Protein AF-A0A934D377-F1 (afdb_monomer_lite)

Structure (mmCIF, N/CA/C/O backbone):
data_AF-A0A934D377-F1
#
_entry.id   AF-A0A934D377-F1
#
loop_
_atom_site.group_PDB
_atom_site.id
_atom_site.type_symbol
_atom_site.label_atom_id
_atom_site.label_alt_id
_atom_site.label_comp_id
_atom_site.label_asym_id
_atom_site.label_entity_id
_atom_site.label_seq_id
_atom_site.pdbx_PDB_ins_code
_atom_site.Cartn_x
_atom_site.Cartn_y
_atom_site.Cartn_z
_atom_site.occupancy
_atom_site.B_iso_or_equiv
_atom_site.auth_seq_id
_atom_site.auth_comp_id
_atom_site.auth_asym_id
_atom_site.auth_atom_id
_atom_site.pdbx_PDB_model_num
ATOM 1 N N . MET A 1 1 ? 46.823 19.962 24.014 1.00 43.94 1 MET A N 1
ATOM 2 C CA . MET A 1 1 ? 47.584 19.197 23.003 1.00 43.94 1 MET A CA 1
ATOM 3 C C . MET A 1 1 ? 46.755 17.987 22.562 1.00 43.94 1 MET A C 1
ATOM 5 O O . MET A 1 1 ? 47.065 16.883 22.963 1.00 43.94 1 MET A O 1
ATOM 9 N N . VAL A 1 2 ? 45.665 18.184 21.803 1.00 45.69 2 VAL A N 1
ATOM 10 C CA . VAL A 1 2 ? 44.883 17.094 21.173 1.00 45.69 2 VAL A CA 1
ATOM 11 C C . VAL A 1 2 ? 44.196 17.653 19.919 1.00 45.69 2 VAL A C 1
ATOM 13 O O . VAL A 1 2 ? 43.100 18.191 19.986 1.00 45.69 2 VAL A O 1
ATOM 16 N N . GLN A 1 3 ? 44.867 17.574 18.774 1.00 48.88 3 GLN A N 1
ATOM 17 C CA . GLN A 1 3 ? 44.273 17.749 17.445 1.00 48.88 3 GLN A CA 1
ATOM 18 C C . GLN A 1 3 ? 45.172 16.998 16.464 1.00 48.88 3 GLN A C 1
ATOM 20 O O . GLN A 1 3 ? 46.316 17.405 16.291 1.00 48.88 3 GLN A O 1
ATOM 25 N N . ARG A 1 4 ? 44.679 15.885 15.899 1.00 51.09 4 ARG A N 1
ATOM 26 C CA . ARG A 1 4 ? 45.116 15.223 14.643 1.00 51.09 4 ARG A CA 1
ATOM 27 C C . ARG A 1 4 ? 44.684 13.750 14.650 1.00 51.09 4 ARG A C 1
ATOM 29 O O . ARG A 1 4 ? 45.524 12.901 14.895 1.00 51.09 4 ARG A O 1
ATOM 36 N N . ARG A 1 5 ? 43.406 13.430 14.394 1.00 51.25 5 ARG A N 1
ATOM 37 C CA . ARG A 1 5 ? 42.964 12.071 13.972 1.00 51.25 5 ARG A CA 1
ATOM 38 C C . ARG A 1 5 ? 41.603 12.081 13.249 1.00 51.25 5 ARG A C 1
ATOM 40 O O . ARG A 1 5 ? 40.711 11.321 13.602 1.00 51.25 5 ARG A O 1
ATOM 47 N N . THR A 1 6 ? 41.410 12.936 12.244 1.00 49.50 6 THR A N 1
ATOM 48 C CA . THR A 1 6 ? 40.180 12.903 11.413 1.00 49.50 6 THR A CA 1
ATOM 49 C C . THR A 1 6 ? 40.430 12.870 9.902 1.00 49.50 6 THR A C 1
ATOM 51 O O . THR A 1 6 ? 39.478 12.800 9.136 1.00 49.50 6 THR A O 1
ATOM 54 N N . SER A 1 7 ? 41.685 12.841 9.442 1.00 51.06 7 SER A N 1
ATOM 55 C CA . SER A 1 7 ? 41.996 12.993 8.010 1.00 51.06 7 SER A CA 1
ATOM 56 C C . SER A 1 7 ? 41.967 11.702 7.177 1.00 51.06 7 SER A C 1
ATOM 58 O O . SER A 1 7 ? 41.925 11.786 5.955 1.00 51.06 7 SER A O 1
ATOM 60 N N . GLU A 1 8 ? 42.003 10.512 7.779 1.00 52.09 8 GLU A N 1
ATOM 61 C CA . GLU A 1 8 ? 42.224 9.265 7.015 1.00 52.09 8 GLU A CA 1
ATOM 62 C C . GLU A 1 8 ? 40.942 8.589 6.503 1.00 52.09 8 GLU A C 1
ATOM 64 O O . GLU A 1 8 ? 41.007 7.730 5.629 1.00 52.09 8 GLU A O 1
ATOM 69 N N . ARG A 1 9 ? 39.753 8.991 6.975 1.00 54.69 9 ARG A N 1
ATOM 70 C CA . ARG A 1 9 ? 38.494 8.310 6.607 1.00 54.69 9 ARG A CA 1
ATOM 71 C C . ARG A 1 9 ? 37.872 8.763 5.286 1.00 54.69 9 ARG A C 1
ATOM 73 O O . ARG A 1 9 ? 36.970 8.094 4.801 1.00 54.69 9 ARG A O 1
ATOM 80 N N . HIS A 1 10 ? 38.352 9.850 4.683 1.00 51.53 10 HIS A N 1
ATOM 81 C CA . HIS A 1 10 ? 37.789 10.359 3.428 1.00 51.53 10 HIS A CA 1
ATOM 82 C C . HIS A 1 10 ? 38.527 9.877 2.175 1.00 51.53 10 HIS A C 1
ATOM 84 O O . HIS A 1 10 ? 37.939 9.892 1.102 1.00 51.53 10 HIS A O 1
ATOM 90 N N . ALA A 1 11 ? 39.771 9.402 2.281 1.00 50.91 11 ALA A N 1
ATOM 91 C CA . ALA A 1 11 ? 40.541 8.980 1.108 1.00 50.91 11 ALA A CA 1
ATOM 92 C C . ALA A 1 11 ? 40.046 7.651 0.499 1.00 50.91 11 ALA A C 1
ATOM 94 O O . ALA A 1 11 ? 40.095 7.479 -0.716 1.00 50.91 11 ALA A O 1
ATOM 95 N N . GLY A 1 12 ? 39.513 6.735 1.318 1.00 46.28 12 GLY A N 1
ATOM 96 C CA . GLY A 1 12 ? 39.017 5.436 0.843 1.00 46.28 12 GLY A CA 1
ATOM 97 C C . GLY A 1 12 ? 37.740 5.527 0.001 1.00 46.28 12 GLY A C 1
ATOM 98 O O . GLY A 1 12 ? 37.565 4.762 -0.943 1.00 46.28 12 GLY A O 1
ATOM 99 N N . THR A 1 13 ? 36.867 6.494 0.290 1.00 52.00 13 THR A N 1
ATOM 100 C CA . THR A 1 13 ? 35.549 6.611 -0.357 1.00 52.00 13 THR A CA 1
ATOM 101 C C . THR A 1 13 ? 35.638 7.140 -1.792 1.00 52.00 13 THR A C 1
ATOM 103 O O . THR A 1 13 ? 34.841 6.748 -2.641 1.00 52.00 13 THR A O 1
ATOM 106 N N . TRP A 1 14 ? 36.635 7.976 -2.103 1.00 50.38 14 TRP A N 1
ATOM 107 C CA . TRP A 1 14 ? 36.813 8.528 -3.453 1.00 50.38 14 TRP A CA 1
ATOM 108 C C . TRP A 1 14 ? 37.413 7.524 -4.447 1.00 50.38 14 TRP A C 1
ATOM 110 O O . TRP A 1 14 ? 37.106 7.586 -5.636 1.00 50.38 14 TRP A O 1
ATOM 120 N N . ILE A 1 15 ? 38.212 6.562 -3.974 1.00 55.88 15 ILE A N 1
ATOM 121 C CA . ILE A 1 15 ? 38.837 5.546 -4.838 1.00 55.88 15 ILE A CA 1
ATOM 122 C C . ILE A 1 15 ? 37.791 4.536 -5.336 1.00 55.88 15 ILE A C 1
ATOM 124 O O . ILE A 1 15 ? 37.797 4.174 -6.511 1.00 55.88 15 ILE A O 1
ATOM 128 N N . VAL A 1 16 ? 36.831 4.151 -4.487 1.00 55.56 16 VAL A N 1
ATOM 129 C CA . VAL A 1 16 ? 35.736 3.243 -4.879 1.00 55.56 16 VAL A CA 1
ATOM 130 C C . VAL A 1 16 ? 34.825 3.894 -5.929 1.00 55.56 16 VAL A C 1
ATOM 132 O O . VAL A 1 16 ? 34.448 3.239 -6.899 1.00 55.56 16 VAL A O 1
ATOM 135 N N . LEU A 1 17 ? 34.538 5.195 -5.804 1.00 49.44 17 LEU A N 1
ATOM 136 C CA . LEU A 1 17 ? 33.711 5.931 -6.768 1.00 49.44 17 LEU A CA 1
ATOM 137 C C . LEU A 1 17 ? 34.382 6.046 -8.153 1.00 49.44 17 LEU A C 1
ATOM 139 O O . LEU A 1 17 ? 33.713 5.913 -9.176 1.00 49.44 17 LEU A O 1
ATOM 143 N N . ALA A 1 18 ? 35.706 6.228 -8.204 1.00 54.91 18 ALA A N 1
ATOM 144 C CA . ALA A 1 18 ? 36.449 6.317 -9.463 1.00 54.91 18 ALA A CA 1
ATOM 145 C C . ALA A 1 18 ? 36.501 4.977 -10.229 1.00 54.91 18 ALA A C 1
ATOM 147 O O . ALA A 1 18 ? 36.417 4.968 -11.459 1.00 54.91 18 ALA A O 1
ATOM 148 N N . CYS A 1 19 ? 36.569 3.840 -9.526 1.00 54.38 19 CYS A N 1
ATOM 149 C CA . CYS A 1 19 ? 36.563 2.514 -10.156 1.00 54.38 19 CYS A CA 1
ATOM 150 C C . CYS A 1 19 ? 35.199 2.144 -10.770 1.00 54.38 19 CYS A C 1
ATOM 152 O O . CYS A 1 19 ? 35.167 1.507 -11.823 1.00 54.38 19 CYS A O 1
ATOM 154 N N . PHE A 1 20 ? 34.082 2.584 -10.178 1.00 53.09 20 PHE A N 1
ATOM 155 C CA . PHE A 1 20 ? 32.742 2.350 -10.738 1.00 53.09 20 PHE A CA 1
ATOM 156 C C . PHE A 1 20 ? 32.485 3.146 -12.026 1.00 53.09 20 PHE A C 1
ATOM 158 O O . PHE A 1 20 ? 31.879 2.627 -12.962 1.00 53.09 20 PHE A O 1
ATOM 165 N N . ILE A 1 21 ? 32.991 4.380 -12.114 1.00 54.06 21 ILE A N 1
ATOM 166 C CA . ILE A 1 21 ? 32.813 5.224 -13.306 1.00 54.06 21 ILE A CA 1
ATOM 167 C C . ILE A 1 21 ? 33.699 4.729 -14.463 1.00 54.06 21 ILE A C 1
ATOM 169 O O . ILE A 1 21 ? 33.250 4.690 -15.607 1.00 54.06 21 ILE A O 1
ATOM 173 N N . GLY A 1 22 ? 34.928 4.278 -14.180 1.00 46.94 22 GLY A N 1
ATOM 174 C CA . GLY A 1 22 ? 35.840 3.751 -15.203 1.00 46.94 22 GLY A CA 1
ATOM 175 C C . GLY A 1 22 ? 35.351 2.461 -15.877 1.00 46.94 22 GLY A C 1
ATOM 176 O O . GLY A 1 22 ? 35.499 2.310 -17.089 1.00 46.94 22 GLY A O 1
ATOM 177 N N . GLY A 1 23 ? 34.714 1.555 -15.123 1.00 47.09 23 GLY A N 1
ATOM 178 C CA . GLY A 1 23 ? 34.158 0.310 -15.670 1.00 47.09 23 GLY A CA 1
ATOM 179 C C . GLY A 1 23 ? 32.941 0.524 -16.580 1.00 47.09 23 GLY A C 1
ATOM 180 O O . GLY A 1 23 ? 32.795 -0.164 -17.589 1.00 47.09 23 GLY A O 1
ATOM 181 N N . ALA A 1 24 ? 32.103 1.521 -16.277 1.00 50.72 24 ALA A N 1
ATOM 182 C CA . ALA A 1 24 ? 30.898 1.820 -17.052 1.00 50.72 24 ALA A CA 1
ATOM 183 C C . ALA A 1 24 ? 31.199 2.424 -18.439 1.00 50.72 24 ALA A C 1
ATOM 185 O O . ALA A 1 24 ? 30.458 2.181 -19.389 1.00 50.72 24 ALA A O 1
ATOM 186 N N . VAL A 1 25 ? 32.304 3.164 -18.586 1.00 52.75 25 VAL A N 1
ATOM 187 C CA . VAL A 1 25 ? 32.693 3.789 -19.867 1.00 52.75 25 VAL A CA 1
ATOM 188 C C . VAL A 1 25 ? 33.315 2.780 -20.845 1.00 52.75 25 VAL A C 1
ATOM 190 O O . VAL A 1 25 ? 33.175 2.934 -22.056 1.00 52.75 25 VAL A O 1
ATOM 193 N N . ALA A 1 26 ? 33.957 1.714 -20.358 1.00 50.50 26 ALA A N 1
ATOM 194 C CA . ALA A 1 26 ? 34.512 0.675 -21.232 1.00 50.50 26 ALA A CA 1
ATOM 195 C C . ALA A 1 26 ? 33.423 -0.242 -21.828 1.00 50.50 26 ALA A C 1
ATOM 197 O O . ALA A 1 26 ? 33.559 -0.711 -22.957 1.00 50.50 26 ALA A O 1
ATOM 198 N N . ALA A 1 27 ? 32.320 -0.460 -21.103 1.00 51.00 27 ALA A N 1
ATOM 199 C CA . ALA A 1 27 ? 31.218 -1.310 -21.557 1.00 51.00 27 ALA A CA 1
ATOM 200 C C . ALA A 1 27 ? 30.351 -0.649 -22.649 1.00 51.00 27 ALA A C 1
ATOM 202 O O . ALA A 1 27 ? 29.842 -1.338 -23.533 1.00 51.00 27 ALA A O 1
ATOM 203 N N . THR A 1 28 ? 30.217 0.682 -22.645 1.00 50.78 28 THR A N 1
ATOM 204 C CA . THR A 1 28 ? 29.411 1.408 -23.645 1.00 50.78 28 THR A CA 1
ATOM 205 C C . THR A 1 28 ? 30.060 1.438 -25.029 1.00 50.78 28 THR A C 1
ATOM 207 O O . THR A 1 28 ? 29.352 1.356 -26.032 1.00 50.78 28 THR A O 1
ATOM 210 N N . TRP A 1 29 ? 31.394 1.455 -25.111 1.00 50.28 29 TRP A N 1
ATOM 211 C CA . TRP A 1 29 ? 32.107 1.435 -26.395 1.00 50.28 29 TRP A CA 1
ATOM 212 C C . TRP A 1 29 ? 32.033 0.087 -27.127 1.00 50.28 29 TRP A C 1
ATOM 214 O O . TRP A 1 29 ? 32.094 0.065 -28.354 1.00 50.28 29 TRP A O 1
ATOM 224 N N . TYR A 1 30 ? 31.857 -1.028 -26.412 1.00 50.75 30 TYR A N 1
ATOM 225 C CA . TYR A 1 30 ? 31.785 -2.358 -27.033 1.00 50.75 30 TYR A CA 1
ATOM 226 C C . TYR A 1 30 ? 30.405 -2.662 -27.645 1.00 50.75 30 TYR A C 1
ATOM 228 O O . TYR A 1 30 ? 30.293 -3.338 -28.666 1.00 50.75 30 TYR A O 1
ATOM 236 N N . VAL A 1 31 ? 29.329 -2.120 -27.068 1.00 51.66 31 VAL A N 1
ATOM 237 C CA . VAL A 1 31 ? 27.964 -2.339 -27.580 1.00 51.66 31 VAL A CA 1
ATOM 238 C C . VAL A 1 31 ? 27.688 -1.484 -28.822 1.00 51.66 31 VAL A C 1
ATOM 240 O O . VAL A 1 31 ? 26.970 -1.910 -29.725 1.00 51.66 31 VAL A O 1
ATOM 243 N N . GLN A 1 32 ? 28.314 -0.309 -28.929 1.00 47.28 32 GLN A N 1
ATOM 244 C CA . GLN A 1 32 ? 28.083 0.615 -30.041 1.00 47.28 32 GLN A CA 1
ATOM 245 C C . GLN A 1 32 ? 28.767 0.191 -31.357 1.00 47.28 32 GLN A C 1
ATOM 247 O O . GLN A 1 32 ? 28.332 0.609 -32.427 1.00 47.28 32 GLN A O 1
ATOM 252 N N . SER A 1 33 ? 29.777 -0.685 -31.310 1.00 48.25 33 SER A N 1
ATOM 253 C CA . SER A 1 33 ? 30.428 -1.260 -32.500 1.00 48.25 33 SER A CA 1
ATOM 254 C C . SER A 1 33 ? 29.721 -2.503 -33.064 1.00 48.25 33 SER A C 1
ATOM 256 O O . SER A 1 33 ? 30.121 -2.997 -34.117 1.00 48.25 33 SER A O 1
ATOM 258 N N . SER A 1 34 ? 28.668 -2.993 -32.397 1.00 42.59 34 SER A N 1
ATOM 259 C CA . SER A 1 34 ? 28.052 -4.302 -32.675 1.00 42.59 34 SER A CA 1
ATOM 260 C C . SER A 1 34 ? 26.642 -4.238 -33.277 1.00 42.59 34 SER A C 1
ATOM 262 O O . SER A 1 34 ? 26.053 -5.281 -33.552 1.00 42.59 34 SER A O 1
ATOM 264 N N . ALA A 1 35 ? 26.059 -3.050 -33.465 1.00 38.94 35 ALA A N 1
ATOM 265 C CA . ALA A 1 35 ? 24.674 -2.926 -33.921 1.00 38.94 35 ALA A CA 1
ATOM 266 C C . ALA A 1 35 ? 24.569 -2.961 -35.465 1.00 38.94 35 ALA A C 1
ATOM 268 O O . ALA A 1 35 ? 25.094 -2.059 -36.124 1.00 38.94 35 ALA A O 1
ATOM 269 N N . PRO A 1 36 ? 23.884 -3.951 -36.072 1.00 40.28 36 PRO A N 1
ATOM 270 C CA . PRO A 1 36 ? 23.594 -3.938 -37.503 1.00 40.28 36 PRO A CA 1
ATOM 271 C C . PRO A 1 36 ? 22.521 -2.890 -37.843 1.00 40.28 36 PRO A C 1
ATOM 273 O O . PRO A 1 36 ? 21.543 -2.710 -37.116 1.00 40.28 36 PRO A O 1
ATOM 276 N N . ALA A 1 37 ? 22.699 -2.205 -38.976 1.00 44.75 37 ALA A N 1
ATOM 277 C CA . ALA A 1 37 ? 21.758 -1.220 -39.502 1.00 44.75 37 ALA A CA 1
ATOM 278 C C . ALA A 1 37 ? 20.426 -1.885 -39.898 1.00 44.75 37 ALA A C 1
ATOM 280 O O . ALA A 1 37 ? 20.379 -2.706 -40.815 1.00 44.75 37 ALA A O 1
ATOM 281 N N . VAL A 1 38 ? 19.339 -1.523 -39.214 1.00 38.88 38 VAL A N 1
ATOM 282 C CA . VAL A 1 38 ? 17.982 -1.996 -39.520 1.00 38.88 38 VAL A CA 1
ATOM 283 C C . VAL A 1 38 ? 17.381 -1.136 -40.634 1.00 38.88 38 VAL A C 1
ATOM 285 O O . VAL A 1 38 ? 17.283 0.085 -40.512 1.00 38.88 38 VAL A O 1
ATOM 288 N N . ALA A 1 39 ? 16.991 -1.788 -41.730 1.00 43.22 39 ALA A N 1
ATOM 289 C CA . ALA A 1 39 ? 16.315 -1.183 -42.872 1.00 43.22 39 ALA A CA 1
ATOM 290 C C . ALA A 1 39 ? 14.831 -0.899 -42.571 1.00 43.22 39 ALA A C 1
ATOM 292 O O . ALA A 1 39 ? 14.136 -1.710 -41.962 1.00 43.22 39 ALA A O 1
ATOM 293 N N . VAL A 1 40 ? 14.349 0.253 -43.041 1.00 38.44 40 VAL A N 1
ATOM 294 C CA . VAL A 1 40 ? 12.959 0.721 -42.924 1.00 38.44 40 VAL A CA 1
ATOM 295 C C . VAL A 1 40 ? 12.112 0.122 -44.059 1.00 38.44 40 VAL A C 1
ATOM 297 O O . VAL A 1 40 ? 12.512 0.267 -45.217 1.00 38.44 40 VAL A O 1
ATOM 300 N N . PRO A 1 41 ? 10.948 -0.512 -43.804 1.00 41.88 41 PRO A N 1
ATOM 301 C CA . PRO A 1 41 ? 10.052 -0.923 -44.879 1.00 41.88 41 PRO A CA 1
ATOM 302 C C . PRO A 1 41 ? 9.191 0.248 -45.376 1.00 41.88 41 PRO A C 1
ATOM 304 O O . PRO A 1 41 ? 8.666 1.046 -44.599 1.00 41.88 41 PRO A O 1
ATOM 307 N N . ALA A 1 42 ? 9.066 0.329 -46.701 1.00 35.12 42 ALA A N 1
ATOM 308 C CA . ALA A 1 42 ? 8.275 1.311 -47.431 1.00 35.12 42 ALA A CA 1
ATOM 309 C C . ALA A 1 42 ? 6.762 1.057 -47.296 1.00 35.12 42 ALA A C 1
ATOM 311 O O . ALA A 1 42 ? 6.308 -0.087 -47.300 1.00 35.12 42 ALA A O 1
ATOM 312 N N . ALA A 1 43 ? 5.993 2.145 -47.211 1.00 35.47 43 ALA A N 1
ATOM 313 C CA . ALA A 1 43 ? 4.535 2.144 -47.228 1.00 35.47 43 ALA A CA 1
ATOM 314 C C . ALA A 1 43 ? 3.998 1.689 -48.597 1.00 35.47 43 ALA A C 1
ATOM 316 O O . ALA A 1 43 ? 4.475 2.152 -49.633 1.00 35.47 43 ALA A O 1
ATOM 317 N N . ALA A 1 44 ? 3.003 0.801 -48.592 1.00 38.56 44 ALA A N 1
ATOM 318 C CA . ALA A 1 44 ? 2.253 0.413 -49.781 1.00 38.56 44 ALA A CA 1
ATOM 319 C C . ALA A 1 44 ? 0.893 1.124 -49.788 1.00 38.56 44 ALA A C 1
ATOM 321 O O . ALA A 1 44 ? 0.120 1.012 -48.834 1.00 38.56 44 ALA A O 1
ATOM 322 N N . ASP A 1 45 ? 0.640 1.852 -50.874 1.00 37.56 45 ASP A N 1
ATOM 323 C CA . ASP A 1 45 ? -0.600 2.561 -51.171 1.00 37.56 45 ASP A CA 1
ATOM 324 C C . ASP A 1 45 ? -1.787 1.606 -51.348 1.00 37.56 45 ASP A C 1
ATOM 326 O O . ASP A 1 45 ? -1.719 0.593 -52.046 1.00 37.56 45 ASP A O 1
ATOM 330 N N . SER A 1 46 ? -2.914 1.985 -50.755 1.00 35.12 46 SER A N 1
ATOM 331 C CA . SER A 1 46 ? -4.222 1.366 -50.941 1.00 35.12 46 SER A CA 1
ATOM 332 C C . SER A 1 46 ? -5.032 2.129 -51.992 1.00 35.12 46 SER A C 1
ATOM 334 O O . SER A 1 46 ? -5.362 3.295 -51.775 1.00 35.12 46 SER A O 1
ATOM 336 N N . THR A 1 47 ? -5.426 1.467 -53.084 1.00 35.62 47 THR A N 1
ATOM 337 C CA . THR A 1 47 ? -6.531 1.909 -53.956 1.00 35.62 47 THR A CA 1
ATOM 338 C C . THR A 1 47 ? -7.428 0.737 -54.375 1.00 35.62 47 THR A C 1
ATOM 340 O O . THR A 1 47 ? -7.008 -0.181 -55.065 1.00 35.62 47 THR A O 1
ATOM 343 N N . ASP A 1 48 ? -8.656 0.809 -53.862 1.00 34.81 48 ASP A N 1
ATOM 344 C CA . ASP A 1 48 ? -9.966 0.751 -54.527 1.00 34.81 48 ASP A CA 1
ATOM 345 C C . ASP A 1 48 ? -10.492 -0.457 -55.353 1.00 34.81 48 ASP A C 1
ATOM 347 O O . ASP A 1 48 ? -9.849 -1.011 -56.238 1.00 34.81 48 ASP A O 1
ATOM 351 N N . ALA A 1 49 ? -11.794 -0.675 -55.106 1.00 36.31 49 ALA A N 1
ATOM 352 C CA . ALA A 1 49 ? -12.886 -1.122 -55.979 1.00 36.31 49 ALA A CA 1
ATOM 353 C C . ALA A 1 49 ? -13.204 -2.616 -56.280 1.00 36.31 49 ALA A C 1
ATOM 355 O O . ALA A 1 49 ? -12.492 -3.336 -56.970 1.00 36.31 49 ALA A O 1
ATOM 356 N N . ALA A 1 50 ? -14.464 -2.936 -55.920 1.00 34.03 50 ALA A N 1
ATOM 357 C CA . ALA A 1 50 ? -15.495 -3.704 -56.651 1.00 34.03 50 ALA A CA 1
ATOM 358 C C . ALA A 1 50 ? -15.686 -5.233 -56.429 1.00 34.03 50 ALA A C 1
ATOM 360 O O . ALA A 1 50 ? -14.911 -6.081 -56.856 1.00 34.03 50 ALA A O 1
ATOM 361 N N . ARG A 1 51 ? -16.860 -5.563 -55.852 1.00 36.47 51 ARG A N 1
ATOM 362 C CA . ARG A 1 51 ? -17.644 -6.829 -55.955 1.00 36.47 51 ARG A CA 1
ATOM 363 C C . ARG A 1 51 ? -18.234 -6.965 -57.392 1.00 36.47 51 ARG A C 1
ATOM 365 O O . ARG A 1 51 ? -18.345 -5.909 -58.017 1.00 36.47 51 ARG A O 1
ATOM 372 N N . PRO A 1 52 ? -18.755 -8.124 -57.900 1.00 48.91 52 PRO A N 1
ATOM 373 C CA . PRO A 1 52 ? -19.671 -9.034 -57.180 1.00 48.91 52 PRO A CA 1
ATOM 374 C C . PRO A 1 52 ? -19.672 -10.559 -57.522 1.00 48.91 52 PRO A C 1
ATOM 376 O O . PRO A 1 52 ? -19.120 -11.008 -58.513 1.00 48.91 52 PRO A O 1
ATOM 379 N N . ALA A 1 53 ? -20.429 -11.288 -56.680 1.00 35.78 53 ALA A N 1
ATOM 380 C CA . ALA A 1 53 ? -21.257 -12.494 -56.904 1.00 35.78 53 ALA A CA 1
ATOM 381 C C . ALA A 1 53 ? -20.656 -13.849 -57.357 1.00 35.78 53 ALA A C 1
ATOM 383 O O . ALA A 1 53 ? -20.105 -13.971 -58.442 1.00 35.78 53 ALA A O 1
ATOM 384 N N . GLY A 1 54 ? -20.997 -14.910 -56.602 1.00 31.67 54 GLY A N 1
ATOM 385 C CA . GLY A 1 54 ? -21.219 -16.253 -57.160 1.00 31.67 54 GLY A CA 1
ATOM 386 C C . GLY A 1 54 ? -20.754 -17.444 -56.309 1.00 31.67 54 GLY A C 1
ATOM 387 O O . GLY A 1 54 ? -19.561 -17.673 -56.201 1.00 31.67 54 GLY A O 1
ATOM 388 N N . ALA A 1 55 ? -21.730 -18.233 -55.839 1.00 31.45 55 ALA A N 1
ATOM 389 C CA . ALA A 1 55 ? -21.683 -19.682 -55.565 1.00 31.45 55 ALA A CA 1
ATOM 390 C C . ALA A 1 55 ? -20.908 -20.242 -54.340 1.00 31.45 55 ALA A C 1
ATOM 392 O O . ALA A 1 55 ? -19.689 -20.372 -54.337 1.00 31.45 55 ALA A O 1
ATOM 393 N N . GLU A 1 56 ? -21.675 -20.713 -53.348 1.00 41.22 56 GLU A N 1
ATOM 394 C CA . GLU A 1 56 ? -21.413 -21.960 -52.593 1.00 41.22 56 GLU A CA 1
ATOM 395 C C . GLU A 1 56 ? -21.771 -23.195 -53.466 1.00 41.22 56 GLU A C 1
ATOM 397 O O . GLU A 1 56 ? -22.376 -22.990 -54.525 1.00 41.22 56 GLU A O 1
ATOM 402 N N . PRO A 1 57 ? -21.554 -24.470 -53.053 1.00 47.66 57 PRO A N 1
ATOM 403 C CA . PRO A 1 57 ? -20.880 -25.011 -51.857 1.00 47.66 57 PRO A CA 1
ATOM 404 C C . PRO A 1 57 ? -19.806 -26.073 -52.208 1.00 47.66 57 PRO A C 1
ATOM 406 O O . PRO A 1 57 ? -19.703 -26.493 -53.355 1.00 47.66 57 PRO A O 1
ATOM 409 N N . ASN A 1 58 ? -19.026 -26.543 -51.222 1.00 36.44 58 ASN A N 1
ATOM 410 C CA . ASN A 1 58 ? -18.731 -27.976 -51.004 1.00 36.44 58 ASN A CA 1
ATOM 411 C C . ASN A 1 58 ? -17.745 -28.173 -49.838 1.00 36.44 58 ASN A C 1
ATOM 413 O O . ASN A 1 58 ? -16.561 -27.857 -49.942 1.00 36.44 58 ASN A O 1
ATOM 417 N N . SER A 1 59 ? -18.239 -28.772 -48.753 1.00 42.16 59 SER A N 1
ATOM 418 C CA . SER A 1 59 ? -17.440 -29.613 -47.851 1.00 42.16 59 SER A CA 1
ATOM 419 C C . SER A 1 59 ? -17.084 -30.929 -48.562 1.00 42.16 59 SER A C 1
ATOM 421 O O . SER A 1 59 ? -17.829 -31.372 -49.441 1.00 42.16 59 SER A O 1
ATOM 423 N N . PRO A 1 60 ? -15.985 -31.590 -48.171 1.00 41.06 60 PRO A N 1
ATOM 424 C CA . PRO A 1 60 ? -16.188 -32.725 -47.276 1.00 41.06 60 PRO A CA 1
ATOM 425 C C . PRO A 1 60 ? -15.150 -32.840 -46.152 1.00 41.06 60 PRO A C 1
ATOM 427 O O . PRO A 1 60 ? -14.024 -32.354 -46.222 1.00 41.06 60 PRO A O 1
ATOM 430 N N . GLU A 1 61 ? -15.617 -33.513 -45.111 1.00 36.78 61 GLU A N 1
ATOM 431 C CA . GLU A 1 61 ? -14.955 -33.913 -43.874 1.00 36.78 61 GLU A CA 1
ATOM 432 C C . GLU A 1 61 ? -14.183 -35.258 -44.071 1.00 36.78 61 GLU A C 1
ATOM 434 O O . GLU A 1 61 ? -14.011 -35.692 -45.213 1.00 36.78 61 GLU A O 1
ATOM 439 N N . PRO A 1 62 ? -13.626 -35.898 -43.023 1.00 47.81 62 PRO A N 1
ATOM 440 C CA . PRO A 1 62 ? -12.233 -36.328 -42.941 1.00 47.81 62 PRO A CA 1
ATOM 441 C C . PRO A 1 62 ? -12.012 -37.817 -43.281 1.00 47.81 62 PRO A C 1
ATOM 443 O O . PRO A 1 62 ? -12.937 -38.624 -43.264 1.00 47.81 62 PRO A O 1
ATOM 446 N N . SER A 1 63 ? -10.755 -38.215 -43.513 1.00 35.97 63 SER A N 1
ATOM 447 C CA . SER A 1 63 ? -10.364 -39.632 -43.518 1.00 35.97 63 SER A CA 1
ATOM 448 C C . SER A 1 63 ? -9.384 -39.911 -42.386 1.00 35.97 63 SER A C 1
ATOM 450 O O . SER A 1 63 ? -8.236 -39.470 -42.400 1.00 35.97 63 SER A O 1
ATOM 452 N N . GLU A 1 64 ? -9.865 -40.676 -41.414 1.00 38.88 64 GLU A N 1
ATOM 453 C CA . GLU A 1 64 ? -9.063 -41.373 -40.420 1.00 38.88 64 GLU A CA 1
ATOM 454 C C . GLU A 1 64 ? -8.220 -42.500 -41.046 1.00 38.88 64 GLU A C 1
ATOM 456 O O . GLU A 1 64 ? -8.465 -42.957 -42.164 1.00 38.88 64 GLU A O 1
ATOM 461 N N . ALA A 1 65 ? -7.309 -43.002 -40.205 1.00 33.19 65 ALA A N 1
ATOM 462 C CA . ALA A 1 65 ? -6.574 -44.263 -40.267 1.00 33.19 65 ALA A CA 1
ATOM 463 C C . ALA A 1 65 ? -5.265 -44.265 -41.078 1.00 33.19 65 ALA A C 1
ATOM 465 O O . ALA A 1 65 ? -5.252 -44.335 -42.300 1.00 33.19 65 ALA A O 1
ATOM 466 N N . ARG A 1 66 ? -4.134 -44.445 -40.382 1.00 38.78 66 ARG A N 1
ATOM 467 C CA . ARG A 1 66 ? -3.671 -45.788 -39.972 1.00 38.78 66 ARG A CA 1
ATOM 468 C C . ARG A 1 66 ? -2.211 -45.732 -39.490 1.00 38.78 66 ARG A C 1
ATOM 470 O O . ARG A 1 66 ? -1.306 -45.317 -40.201 1.00 38.78 66 ARG A O 1
ATOM 477 N N . THR A 1 67 ? -2.015 -46.204 -38.267 1.00 40.88 67 THR A N 1
ATOM 478 C CA . THR A 1 67 ? -0.743 -46.494 -37.595 1.00 40.88 67 THR A CA 1
ATOM 479 C C . THR A 1 67 ? 0.079 -47.552 -38.337 1.00 40.88 67 THR A C 1
ATOM 481 O O . THR A 1 67 ? -0.458 -48.622 -38.607 1.00 40.88 67 THR A O 1
ATOM 484 N N . THR A 1 68 ? 1.390 -47.340 -38.505 1.00 39.72 68 THR A N 1
ATOM 485 C CA . THR A 1 68 ? 2.407 -48.411 -38.433 1.00 39.72 68 THR A CA 1
ATOM 486 C C . THR A 1 68 ? 3.734 -47.865 -37.905 1.00 39.72 68 THR A C 1
ATOM 488 O O . THR A 1 68 ? 4.186 -46.789 -38.282 1.00 39.72 68 THR A O 1
ATOM 491 N N . ARG A 1 69 ? 4.307 -48.633 -36.981 1.00 37.97 69 ARG A N 1
ATOM 492 C CA . ARG A 1 69 ? 5.525 -48.424 -36.193 1.00 37.97 69 ARG A CA 1
ATOM 493 C C . ARG A 1 69 ? 6.746 -49.006 -36.931 1.00 37.97 69 ARG A C 1
ATOM 495 O O . ARG A 1 69 ? 6.579 -49.982 -37.652 1.00 37.97 69 ARG A O 1
ATOM 502 N N . SER A 1 70 ? 7.931 -48.509 -36.558 1.00 30.81 70 SER A N 1
ATOM 503 C CA . SER A 1 70 ? 9.266 -49.142 -36.660 1.00 30.81 70 SER A CA 1
ATOM 504 C C . SER A 1 70 ? 10.003 -48.989 -37.998 1.00 30.81 70 SER A C 1
ATOM 506 O O . SER A 1 70 ? 9.573 -49.526 -39.006 1.00 30.81 70 SER A O 1
ATOM 508 N N . ASP A 1 71 ? 11.135 -48.280 -38.023 1.00 35.03 71 ASP A N 1
ATOM 509 C CA . ASP A 1 71 ? 12.431 -48.861 -37.653 1.00 35.03 71 ASP A CA 1
ATOM 510 C C . ASP A 1 71 ? 13.514 -47.788 -37.468 1.00 35.03 71 ASP A C 1
ATOM 512 O O . ASP A 1 71 ? 13.507 -46.724 -38.084 1.00 35.03 71 ASP A O 1
ATOM 516 N N . ALA A 1 72 ? 14.424 -48.087 -36.546 1.00 35.94 72 ALA A N 1
ATOM 517 C CA . ALA A 1 72 ? 15.585 -47.296 -36.181 1.00 35.94 72 ALA A CA 1
ATOM 518 C C . ALA A 1 72 ? 16.780 -47.612 -37.092 1.00 35.94 72 ALA A C 1
ATOM 520 O O . ALA A 1 72 ? 17.003 -48.779 -37.394 1.00 35.94 72 ALA A O 1
ATOM 521 N N . ALA A 1 73 ? 17.607 -46.609 -37.411 1.00 32.84 73 ALA A N 1
ATOM 522 C CA . ALA A 1 73 ? 19.070 -46.737 -37.398 1.00 32.84 73 ALA A CA 1
ATOM 523 C C . ALA A 1 73 ? 19.771 -45.390 -37.660 1.00 32.84 73 ALA A C 1
ATOM 525 O O . ALA A 1 73 ? 19.674 -44.816 -38.737 1.00 32.84 73 ALA A O 1
ATOM 526 N N . ALA A 1 74 ? 20.514 -44.956 -36.640 1.00 38.50 74 ALA A N 1
ATOM 527 C CA . ALA A 1 74 ? 21.846 -44.353 -36.692 1.00 38.50 74 ALA A CA 1
ATOM 528 C C . ALA A 1 74 ? 22.159 -43.269 -37.746 1.00 38.50 74 ALA A C 1
ATOM 530 O O . ALA A 1 74 ? 22.551 -43.558 -38.8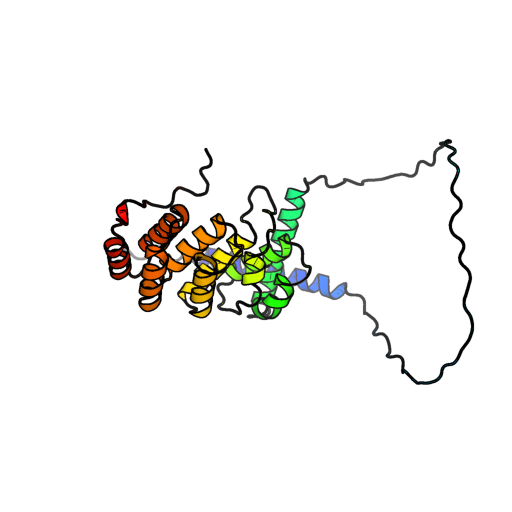73 1.00 38.50 74 ALA A O 1
ATOM 531 N N . ALA A 1 75 ? 22.235 -42.025 -37.272 1.00 36.41 75 ALA A N 1
ATOM 532 C CA . ALA A 1 75 ? 23.299 -41.115 -37.681 1.00 36.41 75 ALA A CA 1
ATOM 533 C C . ALA A 1 75 ? 23.857 -40.429 -36.429 1.00 36.41 75 ALA A C 1
ATOM 535 O O . ALA A 1 75 ? 23.230 -39.551 -35.840 1.00 36.41 75 ALA A O 1
ATOM 536 N N . SER A 1 76 ? 25.029 -40.898 -36.004 1.00 40.31 76 SER A N 1
ATOM 537 C CA . SER A 1 76 ? 25.892 -40.221 -35.047 1.00 40.31 76 SER A CA 1
ATOM 538 C C . SER A 1 76 ? 26.354 -38.896 -35.647 1.00 40.31 76 SER A C 1
ATOM 540 O O . SER A 1 76 ? 27.066 -38.892 -36.653 1.00 40.31 76 SER A O 1
ATOM 542 N N . VAL A 1 77 ? 25.990 -37.785 -35.020 1.00 41.97 77 VAL A N 1
ATOM 543 C CA . VAL A 1 77 ? 26.641 -36.496 -35.241 1.00 41.97 77 VAL A CA 1
ATOM 544 C C . VAL A 1 77 ? 26.962 -35.927 -33.869 1.00 41.97 77 VAL A C 1
ATOM 546 O O . VAL A 1 77 ? 26.121 -35.915 -32.975 1.00 41.97 77 VAL A O 1
ATOM 549 N N . ASN A 1 78 ? 28.227 -35.554 -33.716 1.00 39.50 78 ASN A N 1
ATOM 550 C CA . ASN A 1 78 ? 28.845 -35.025 -32.513 1.00 39.50 78 ASN A CA 1
ATOM 551 C C . ASN A 1 78 ? 28.011 -33.890 -31.904 1.00 39.50 78 ASN A C 1
ATOM 553 O O . ASN A 1 78 ? 27.847 -32.847 -32.531 1.00 39.50 78 ASN A O 1
ATOM 557 N N . ALA A 1 79 ? 27.536 -34.080 -30.674 1.00 36.56 79 ALA A N 1
ATOM 558 C CA . ALA A 1 79 ? 27.160 -32.981 -29.797 1.00 36.56 79 ALA A CA 1
ATOM 559 C C . ALA A 1 79 ? 28.337 -32.749 -28.843 1.00 36.56 79 ALA A C 1
ATOM 561 O O . ALA A 1 79 ? 28.425 -33.341 -27.768 1.00 36.56 79 ALA A O 1
ATOM 562 N N . GLU A 1 80 ? 29.296 -31.946 -29.300 1.00 36.47 80 GLU A N 1
ATOM 563 C CA . GLU A 1 80 ? 30.203 -31.242 -28.402 1.00 36.47 80 GLU A CA 1
ATOM 564 C C . GLU A 1 80 ? 29.368 -30.301 -27.527 1.00 36.47 80 GLU A C 1
ATOM 566 O O . GLU A 1 80 ? 28.671 -29.433 -28.042 1.00 36.47 80 GLU A O 1
ATOM 571 N N . GLY A 1 81 ? 29.455 -30.492 -26.210 1.00 38.50 81 GLY A N 1
ATOM 572 C CA . GLY A 1 81 ? 29.334 -29.411 -25.233 1.00 38.50 81 GLY A CA 1
ATOM 573 C C . GLY A 1 81 ? 28.018 -28.641 -25.200 1.00 38.50 81 GLY A C 1
ATOM 574 O O . GLY A 1 81 ? 28.051 -27.417 -25.220 1.00 38.50 81 GLY A O 1
ATOM 575 N N . ASP A 1 82 ? 26.886 -29.329 -25.068 1.00 34.78 82 ASP A N 1
ATOM 576 C CA . ASP A 1 82 ? 25.698 -28.712 -24.473 1.00 34.78 82 ASP A CA 1
ATOM 577 C C . ASP A 1 82 ? 25.754 -29.018 -22.967 1.00 34.78 82 ASP A C 1
ATOM 579 O O . ASP A 1 82 ? 25.167 -29.985 -22.472 1.00 34.78 82 ASP A O 1
ATOM 583 N N . GLU A 1 83 ? 26.551 -28.237 -22.226 1.00 37.44 83 GLU A N 1
ATOM 584 C CA . GLU A 1 83 ? 26.308 -28.051 -20.793 1.00 37.44 83 GLU A CA 1
ATOM 585 C C . GLU A 1 83 ? 24.944 -27.366 -20.687 1.00 37.44 83 GLU A C 1
ATOM 587 O O . GLU A 1 83 ? 24.825 -26.146 -20.606 1.00 37.44 83 GLU A O 1
ATOM 592 N N . LEU A 1 84 ? 23.891 -28.181 -20.773 1.00 41.09 84 LEU A N 1
ATOM 593 C CA . LEU A 1 84 ? 22.542 -27.801 -20.410 1.00 41.09 84 LEU A CA 1
ATOM 594 C C . LEU A 1 84 ? 22.633 -27.299 -18.974 1.00 41.09 84 LEU A C 1
ATOM 596 O O . LEU A 1 84 ? 22.797 -28.071 -18.034 1.00 41.09 84 LEU A O 1
ATOM 600 N N . ASP A 1 85 ? 22.605 -25.981 -18.843 1.00 45.28 85 ASP A N 1
ATOM 601 C CA . ASP A 1 85 ? 22.650 -25.227 -17.603 1.00 45.28 85 ASP A CA 1
ATOM 602 C C . ASP A 1 85 ? 21.429 -25.594 -16.751 1.00 45.28 85 ASP A C 1
ATOM 604 O O . ASP A 1 85 ? 20.428 -24.891 -16.763 1.00 45.28 85 ASP A O 1
ATOM 608 N N . PHE A 1 86 ? 21.424 -26.747 -16.076 1.00 44.19 86 PHE A N 1
ATOM 609 C CA . PHE A 1 86 ? 20.306 -27.246 -15.264 1.00 44.19 86 PHE A CA 1
ATOM 610 C C . PHE A 1 86 ? 20.123 -26.446 -13.963 1.00 44.19 86 PHE A C 1
ATOM 612 O O . PHE A 1 86 ? 19.804 -27.023 -12.923 1.00 44.19 86 PHE A O 1
ATOM 619 N N . ALA A 1 87 ? 20.289 -25.123 -13.999 1.00 47.69 87 ALA A N 1
ATOM 620 C CA . ALA A 1 87 ? 19.777 -24.269 -12.946 1.00 47.69 87 ALA A CA 1
ATOM 621 C C . ALA A 1 87 ? 18.272 -24.574 -12.781 1.00 47.69 87 ALA A C 1
ATOM 623 O O . ALA A 1 87 ? 17.526 -24.523 -13.776 1.00 47.69 87 ALA A O 1
ATOM 624 N N . PRO A 1 88 ? 17.806 -24.951 -11.575 1.00 58.47 88 PRO A N 1
ATOM 625 C CA . PRO A 1 88 ? 16.394 -25.186 -11.321 1.00 58.47 88 PRO A CA 1
ATOM 626 C C . PRO A 1 88 ? 15.575 -23.983 -11.802 1.00 58.47 88 PRO A C 1
ATOM 628 O O . PRO A 1 88 ? 16.018 -22.836 -11.748 1.00 58.47 88 PRO A O 1
ATOM 631 N N . ARG A 1 89 ? 14.372 -24.247 -12.326 1.00 58.97 89 ARG A N 1
ATOM 632 C CA . ARG A 1 89 ? 13.498 -23.246 -12.971 1.00 58.97 89 ARG A CA 1
ATOM 633 C C . ARG A 1 89 ? 13.327 -21.968 -12.133 1.00 58.97 89 ARG A C 1
ATOM 635 O O . ARG A 1 89 ? 13.229 -20.880 -12.700 1.00 58.97 89 ARG A O 1
ATOM 642 N N . ASP A 1 90 ? 13.360 -22.116 -10.816 1.00 59.69 90 ASP A N 1
ATOM 643 C CA . ASP A 1 90 ? 13.216 -21.044 -9.834 1.00 59.69 90 ASP A CA 1
ATOM 644 C C . ASP A 1 90 ? 14.460 -20.135 -9.768 1.00 59.69 90 ASP A C 1
ATOM 646 O O . ASP A 1 90 ? 14.332 -18.914 -9.687 1.00 59.69 90 ASP A O 1
ATOM 650 N N . GLU A 1 91 ? 15.669 -20.686 -9.923 1.00 61.25 91 GLU A N 1
ATOM 651 C CA . GLU A 1 91 ? 16.918 -19.907 -9.974 1.00 61.25 91 GLU A CA 1
ATOM 652 C C . GLU A 1 91 ? 17.025 -19.076 -11.258 1.00 61.25 91 GLU A C 1
ATOM 654 O O . GLU A 1 91 ? 17.465 -17.919 -11.230 1.00 61.25 91 GLU A O 1
ATOM 659 N N . ARG A 1 92 ? 16.557 -19.621 -12.389 1.00 61.94 92 ARG A N 1
ATOM 660 C CA . ARG A 1 92 ? 16.485 -18.865 -13.648 1.00 61.94 92 ARG A CA 1
ATOM 661 C C . ARG A 1 92 ? 15.476 -17.721 -13.546 1.00 61.94 92 ARG A C 1
ATOM 663 O O . ARG A 1 92 ? 15.794 -16.601 -13.941 1.00 61.94 92 ARG A O 1
ATOM 670 N N . ALA A 1 93 ? 14.289 -17.968 -12.984 1.00 65.25 93 ALA A N 1
ATOM 671 C CA . ALA A 1 93 ? 13.265 -16.937 -12.794 1.00 65.25 93 ALA A CA 1
ATOM 672 C C . ALA A 1 93 ? 13.762 -15.785 -11.903 1.00 65.25 93 ALA A C 1
ATOM 674 O O . ALA A 1 93 ? 13.628 -14.622 -12.287 1.00 65.25 93 ALA A O 1
ATOM 675 N N . ALA A 1 94 ? 14.422 -16.099 -10.784 1.00 69.50 94 ALA A N 1
ATOM 676 C CA . ALA A 1 94 ? 15.015 -15.103 -9.891 1.00 69.50 94 ALA A CA 1
ATOM 677 C C . ALA A 1 94 ? 16.143 -14.299 -10.565 1.00 69.50 94 ALA A C 1
ATOM 679 O O . ALA A 1 94 ? 16.266 -13.086 -10.372 1.00 69.50 94 ALA A O 1
ATOM 680 N N . THR A 1 95 ? 16.951 -14.950 -11.406 1.00 75.69 95 THR A N 1
ATOM 681 C CA . THR A 1 95 ? 18.017 -14.282 -12.169 1.00 75.69 95 THR A CA 1
ATOM 682 C C . THR A 1 95 ? 17.442 -13.313 -13.206 1.00 75.69 95 THR A C 1
ATOM 684 O O . THR A 1 95 ? 17.906 -12.174 -13.311 1.00 75.69 95 THR A O 1
ATOM 687 N N . HIS A 1 96 ? 16.395 -13.721 -13.929 1.00 78.44 96 HIS A N 1
ATOM 688 C CA . HIS A 1 96 ? 15.699 -12.858 -14.886 1.00 78.44 96 HIS A CA 1
ATOM 689 C C . HIS A 1 96 ? 14.993 -11.681 -14.207 1.00 78.44 96 HIS A C 1
ATOM 691 O O . HIS A 1 96 ? 15.079 -10.558 -14.704 1.00 78.44 96 HIS A O 1
ATOM 697 N N . GLU A 1 97 ? 14.354 -11.906 -13.057 1.00 82.44 97 GLU A N 1
ATOM 698 C CA . GLU A 1 97 ? 13.746 -10.835 -12.270 1.00 82.44 97 GLU A CA 1
ATOM 699 C C . GLU A 1 97 ? 14.794 -9.801 -11.838 1.00 82.44 97 GLU A C 1
ATOM 701 O O . GLU A 1 97 ? 14.625 -8.600 -12.059 1.00 82.44 97 GLU A O 1
ATOM 706 N N . ARG A 1 98 ? 15.920 -10.259 -11.277 1.00 84.12 98 ARG A N 1
ATOM 707 C CA . ARG A 1 98 ? 17.003 -9.376 -10.830 1.00 84.12 98 ARG A CA 1
ATOM 708 C C . ARG A 1 98 ? 17.597 -8.568 -11.981 1.00 84.12 98 ARG A C 1
ATOM 710 O O . ARG A 1 98 ? 17.871 -7.381 -11.807 1.00 84.12 98 ARG A O 1
ATOM 717 N N . ALA A 1 99 ? 17.789 -9.187 -13.145 1.00 87.38 99 ALA A N 1
ATOM 718 C CA . ALA A 1 99 ? 18.263 -8.493 -14.337 1.00 87.38 99 ALA A CA 1
ATOM 719 C C . ALA A 1 99 ? 17.271 -7.408 -14.791 1.00 87.38 99 ALA A C 1
ATOM 721 O O . ALA A 1 99 ? 17.683 -6.273 -15.032 1.00 87.38 99 ALA A O 1
ATOM 722 N N . ALA A 1 100 ? 15.970 -7.723 -14.833 1.00 89.31 100 ALA A N 1
ATOM 723 C CA . ALA A 1 100 ? 14.923 -6.758 -15.169 1.00 89.31 100 ALA A CA 1
ATOM 724 C C . ALA A 1 100 ? 14.865 -5.599 -14.159 1.00 89.31 100 ALA A C 1
ATOM 726 O O . ALA A 1 100 ? 14.805 -4.439 -14.555 1.00 89.31 100 ALA A O 1
ATOM 727 N N . TYR A 1 101 ? 14.964 -5.891 -12.860 1.00 89.81 101 TYR A N 1
ATOM 728 C CA . TYR A 1 101 ? 14.972 -4.887 -11.793 1.00 89.81 101 TYR A CA 1
ATOM 729 C C . TYR A 1 101 ? 16.126 -3.891 -11.960 1.00 89.81 101 TYR A C 1
ATOM 731 O O . TYR A 1 101 ? 15.919 -2.678 -11.917 1.00 89.81 101 TYR A O 1
ATOM 739 N N . LEU A 1 102 ? 17.341 -4.395 -12.202 1.00 91.06 102 LEU A N 1
ATOM 740 C CA . LEU A 1 102 ? 18.513 -3.546 -12.422 1.00 91.06 102 LEU A CA 1
ATOM 741 C C . LEU A 1 102 ? 18.391 -2.718 -13.707 1.00 91.06 102 LEU A C 1
ATOM 743 O O . LEU A 1 102 ? 18.794 -1.556 -13.712 1.00 91.06 102 LEU A O 1
ATOM 747 N N . ALA A 1 103 ? 17.811 -3.283 -14.770 1.00 92.38 103 ALA A N 1
ATOM 748 C CA . ALA A 1 103 ? 17.553 -2.555 -16.008 1.00 92.38 103 ALA A CA 1
ATOM 749 C C . ALA A 1 103 ? 16.566 -1.395 -15.790 1.00 92.38 103 ALA A C 1
ATOM 751 O O . ALA A 1 103 ? 16.834 -0.280 -16.230 1.00 92.38 103 ALA A O 1
ATOM 752 N N . PHE A 1 104 ? 15.483 -1.621 -15.040 1.00 93.88 104 PHE A N 1
ATOM 753 C CA . PHE A 1 104 ? 14.522 -0.573 -14.692 1.00 93.88 104 PHE A CA 1
ATOM 754 C C . PHE A 1 104 ? 15.151 0.557 -13.870 1.00 93.88 104 PHE A C 1
ATOM 756 O O . PHE A 1 104 ? 14.911 1.728 -14.157 1.00 93.88 104 PHE A O 1
ATOM 763 N N . LEU A 1 105 ? 15.998 0.235 -12.887 1.00 91.19 105 LEU A N 1
ATOM 764 C CA . LEU A 1 105 ? 16.721 1.263 -12.133 1.00 91.19 105 LEU A CA 1
ATOM 765 C C . LEU A 1 105 ? 17.697 2.054 -13.012 1.00 91.19 105 LEU A C 1
ATOM 767 O O . LEU A 1 105 ? 17.812 3.268 -12.858 1.00 91.19 105 LEU A O 1
ATOM 771 N N . ALA A 1 106 ? 18.398 1.388 -13.932 1.00 91.44 106 ALA A N 1
ATOM 772 C CA . ALA A 1 106 ? 19.301 2.061 -14.860 1.00 91.44 106 ALA A CA 1
ATOM 773 C C . ALA A 1 106 ? 18.546 3.003 -15.814 1.00 91.44 106 ALA A C 1
ATOM 775 O O . ALA A 1 106 ? 19.020 4.111 -16.076 1.00 91.44 106 ALA A O 1
ATOM 776 N N . ASP A 1 107 ? 17.370 2.593 -16.297 1.00 91.69 107 ASP A N 1
ATOM 777 C CA . ASP A 1 107 ? 16.495 3.441 -17.109 1.00 91.69 107 ASP A CA 1
ATOM 778 C C . ASP A 1 107 ? 16.029 4.679 -16.337 1.00 91.69 107 ASP A C 1
ATOM 780 O O . ASP A 1 107 ? 16.129 5.784 -16.867 1.00 91.69 107 ASP A O 1
ATOM 784 N N . GLU A 1 108 ? 15.630 4.523 -15.073 1.00 91.25 108 GLU A N 1
ATOM 785 C CA . GLU A 1 108 ? 15.206 5.642 -14.225 1.00 91.25 108 GLU A CA 1
ATOM 786 C C . GLU A 1 108 ? 16.343 6.629 -13.936 1.00 91.25 108 GLU A C 1
ATOM 788 O O . GLU A 1 108 ? 16.143 7.842 -13.955 1.00 91.25 108 GLU A O 1
ATOM 793 N N . VAL A 1 109 ? 17.569 6.132 -13.742 1.00 89.12 109 VAL A N 1
ATOM 794 C CA . VAL A 1 109 ? 18.760 6.985 -13.593 1.00 89.12 109 VAL A CA 1
ATOM 795 C C . VAL A 1 109 ? 19.071 7.742 -14.888 1.00 89.12 109 VAL A C 1
ATOM 797 O O . VAL A 1 109 ? 19.471 8.906 -14.843 1.00 89.12 109 VAL A O 1
ATOM 800 N N . ARG A 1 110 ? 18.903 7.097 -16.049 1.00 90.56 110 ARG A N 1
ATOM 801 C CA . ARG A 1 110 ? 19.164 7.704 -17.363 1.00 90.56 110 ARG A CA 1
ATOM 802 C C . ARG A 1 110 ? 18.091 8.722 -17.753 1.00 90.56 110 ARG A C 1
ATOM 804 O O . ARG A 1 110 ? 18.412 9.720 -18.397 1.00 90.56 110 ARG A O 1
ATOM 811 N N . ALA A 1 111 ? 16.839 8.458 -17.401 1.00 89.94 111 ALA A N 1
ATOM 812 C CA . ALA A 1 111 ? 15.684 9.285 -17.710 1.00 89.94 111 ALA A CA 1
ATOM 813 C C . ALA A 1 111 ? 14.706 9.282 -16.517 1.00 89.94 111 ALA A C 1
ATOM 815 O O . ALA A 1 111 ? 13.819 8.430 -16.460 1.00 89.94 111 ALA A O 1
ATOM 816 N N . PRO A 1 112 ? 14.835 10.237 -15.578 1.00 89.00 112 PRO A N 1
ATOM 817 C CA . PRO A 1 112 ? 13.930 10.334 -14.435 1.00 89.00 112 PRO A CA 1
ATOM 818 C C . PRO A 1 112 ? 12.459 10.446 -14.866 1.00 89.00 112 PRO A C 1
ATOM 820 O O . PRO A 1 112 ? 12.131 11.221 -15.767 1.00 89.00 112 PRO A O 1
ATOM 823 N N . GLY A 1 113 ? 11.578 9.675 -14.228 1.00 86.25 113 GLY A N 1
ATOM 824 C CA . GLY A 1 113 ? 10.163 9.528 -14.579 1.00 86.25 113 GLY A CA 1
ATOM 825 C C . GLY A 1 113 ? 9.875 8.448 -15.631 1.00 86.25 113 GLY A C 1
ATOM 826 O O . GLY A 1 113 ? 8.724 8.282 -16.044 1.00 86.25 113 GLY A O 1
ATOM 827 N N . SER A 1 114 ? 10.886 7.695 -16.077 1.00 90.56 114 SER A N 1
ATOM 828 C CA . SER A 1 114 ? 10.713 6.607 -17.048 1.00 90.56 114 SER A CA 1
ATOM 829 C C . SER A 1 114 ? 9.820 5.484 -16.523 1.00 90.56 114 SER A C 1
ATOM 831 O O . SER A 1 114 ? 9.014 4.936 -17.281 1.00 90.56 114 SER A O 1
ATOM 833 N N . LEU A 1 115 ? 9.922 5.158 -15.229 1.00 89.81 115 LEU A N 1
ATOM 834 C CA . LEU A 1 115 ? 9.096 4.118 -14.623 1.00 89.81 115 LEU A CA 1
ATOM 835 C C . LEU A 1 115 ? 7.625 4.536 -14.608 1.00 89.81 115 LEU A C 1
ATOM 837 O O . LEU A 1 115 ? 6.755 3.738 -14.950 1.00 89.81 115 LEU A O 1
ATOM 841 N N . ASP A 1 116 ? 7.345 5.801 -14.309 1.00 87.06 116 ASP A N 1
ATOM 842 C CA . ASP A 1 116 ? 5.980 6.329 -14.287 1.00 87.06 116 ASP A CA 1
ATOM 843 C C . ASP A 1 116 ? 5.349 6.354 -15.677 1.00 87.06 116 ASP A C 1
ATOM 845 O O . ASP A 1 116 ? 4.181 5.998 -15.834 1.00 87.06 116 ASP A O 1
ATOM 849 N N . ALA A 1 117 ? 6.127 6.727 -16.697 1.00 87.12 117 ALA A N 1
ATOM 850 C CA . ALA A 1 117 ? 5.663 6.740 -18.081 1.00 87.12 117 ALA A CA 1
ATOM 851 C C . ALA A 1 117 ? 5.259 5.341 -18.579 1.00 87.12 117 ALA A C 1
ATOM 853 O O . ALA A 1 117 ? 4.367 5.227 -19.418 1.00 87.12 117 ALA A O 1
ATOM 854 N N . ARG A 1 118 ? 5.889 4.283 -18.049 1.00 87.00 118 ARG A N 1
ATOM 855 C CA . ARG A 1 118 ? 5.664 2.885 -18.454 1.00 87.00 118 ARG A CA 1
ATOM 856 C C . ARG A 1 118 ? 4.701 2.119 -17.545 1.00 87.00 118 ARG A C 1
ATOM 858 O O . ARG A 1 118 ? 4.345 0.991 -17.875 1.00 87.00 118 ARG A O 1
ATOM 865 N N . ALA A 1 119 ? 4.276 2.697 -16.419 1.00 86.31 119 ALA A N 1
ATOM 866 C CA . ALA A 1 119 ? 3.532 1.984 -15.380 1.00 86.31 119 ALA A CA 1
ATOM 867 C C . ALA A 1 119 ? 2.243 1.334 -15.899 1.00 86.31 119 ALA A C 1
ATOM 869 O O . ALA A 1 119 ? 2.059 0.130 -15.734 1.00 86.31 119 ALA A O 1
ATOM 870 N N . ALA A 1 120 ? 1.391 2.104 -16.579 1.00 85.25 120 ALA A N 1
ATOM 871 C CA . ALA A 1 120 ? 0.120 1.595 -17.089 1.00 85.25 120 ALA A CA 1
ATOM 872 C C . ALA A 1 120 ? 0.314 0.476 -18.127 1.00 85.25 120 ALA A C 1
ATOM 874 O O . ALA A 1 120 ? -0.397 -0.526 -18.091 1.00 85.25 120 ALA A O 1
ATOM 875 N N . GLU A 1 121 ? 1.287 0.632 -19.029 1.00 88.81 121 GLU A N 1
ATOM 876 C CA . GLU A 1 121 ? 1.583 -0.349 -20.077 1.00 88.81 121 GLU A CA 1
ATOM 877 C C . GLU A 1 121 ? 2.151 -1.646 -19.490 1.00 88.81 121 GLU A C 1
ATOM 879 O O . GLU A 1 121 ? 1.664 -2.724 -19.809 1.00 88.81 121 GLU A O 1
ATOM 884 N N . LEU A 1 122 ? 3.135 -1.561 -18.590 1.00 89.50 122 LEU A N 1
ATOM 885 C CA . LEU A 1 122 ? 3.784 -2.740 -18.012 1.00 89.50 122 LEU A CA 1
ATOM 886 C C . LEU A 1 122 ? 2.868 -3.498 -17.048 1.00 89.50 122 LEU A C 1
ATOM 888 O O . LEU A 1 122 ? 2.808 -4.727 -17.088 1.00 89.50 122 LEU A O 1
ATOM 892 N N . LEU A 1 123 ? 2.152 -2.787 -16.173 1.00 87.12 123 LEU A N 1
ATOM 893 C CA . LEU A 1 123 ? 1.320 -3.424 -15.152 1.00 87.12 123 LEU A CA 1
ATOM 894 C C . LEU A 1 123 ? 0.076 -4.084 -15.756 1.00 87.12 123 LEU A C 1
ATOM 896 O O . LEU A 1 123 ? -0.267 -5.203 -15.362 1.00 87.12 123 LEU A O 1
ATOM 900 N N . ASN A 1 124 ? -0.541 -3.454 -16.759 1.00 85.06 124 ASN A N 1
ATOM 901 C CA . ASN A 1 124 ? -1.746 -3.976 -17.415 1.00 85.06 124 ASN A CA 1
ATOM 902 C C . ASN A 1 124 ? -1.446 -4.790 -18.682 1.00 85.06 124 ASN A C 1
ATOM 904 O O . ASN A 1 124 ? -2.324 -5.484 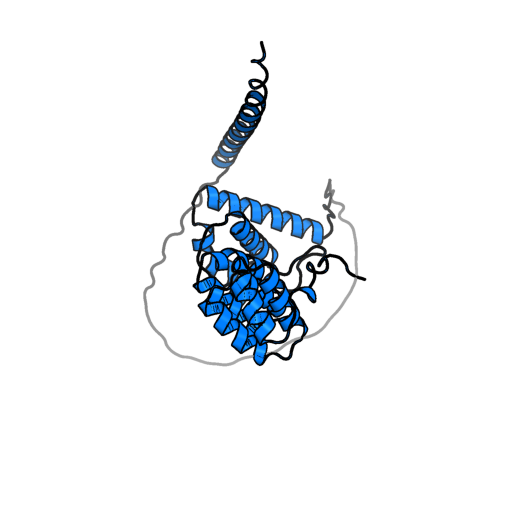-19.192 1.00 85.06 124 ASN A O 1
ATOM 908 N N . GLY A 1 125 ? -0.215 -4.725 -19.187 1.00 85.94 125 GLY A N 1
ATOM 909 C CA . GLY A 1 125 ? 0.225 -5.445 -20.375 1.00 85.94 125 GLY A CA 1
ATOM 910 C C . GLY A 1 125 ? 0.420 -6.949 -20.157 1.00 85.94 125 GLY A C 1
ATOM 911 O O . GLY A 1 125 ? 0.295 -7.460 -19.035 1.00 85.94 125 GLY A O 1
ATOM 912 N N . PRO A 1 126 ? 0.765 -7.680 -21.232 1.00 87.31 126 PRO A N 1
ATOM 913 C CA . PRO A 1 126 ? 0.936 -9.134 -21.228 1.00 87.31 126 PRO A CA 1
ATOM 914 C C . PRO A 1 126 ? 2.270 -9.595 -20.613 1.00 87.31 126 PRO A C 1
ATOM 916 O O . PRO A 1 126 ? 2.663 -10.746 -20.793 1.00 87.31 126 PRO A O 1
ATOM 919 N N . GLU A 1 127 ? 2.981 -8.709 -19.913 1.00 86.62 127 GLU A N 1
ATOM 920 C CA . GLU A 1 127 ? 4.298 -9.001 -19.358 1.00 86.62 127 GLU A CA 1
ATOM 921 C C . GLU A 1 127 ? 4.261 -10.139 -18.323 1.00 86.62 127 GLU A C 1
ATOM 923 O O . GLU A 1 127 ? 3.292 -10.263 -17.560 1.00 86.62 127 GLU A O 1
ATOM 928 N N . PRO A 1 128 ? 5.328 -10.952 -18.228 1.00 86.62 128 PRO A N 1
ATOM 929 C CA . PRO A 1 128 ? 5.444 -11.972 -17.196 1.00 86.62 128 PRO A CA 1
ATOM 930 C C . PRO A 1 128 ? 5.382 -11.379 -15.782 1.00 86.62 128 PRO A C 1
ATOM 932 O O . PRO A 1 128 ? 5.888 -10.285 -15.524 1.00 86.62 128 PRO A O 1
ATOM 935 N N . ALA A 1 129 ? 4.845 -12.144 -14.827 1.00 83.56 129 ALA A N 1
ATOM 936 C CA . ALA A 1 129 ? 4.728 -11.716 -13.431 1.00 83.56 129 ALA A CA 1
ATOM 937 C C . ALA A 1 129 ? 6.077 -11.298 -12.813 1.00 83.56 129 ALA A C 1
ATOM 939 O O . ALA A 1 129 ? 6.128 -10.290 -12.116 1.00 83.56 129 ALA A O 1
ATOM 940 N N . ALA A 1 130 ? 7.173 -11.991 -13.149 1.00 83.38 130 ALA A N 1
ATOM 941 C CA . ALA A 1 130 ? 8.524 -11.618 -12.720 1.00 83.38 130 ALA A CA 1
ATOM 942 C C . ALA A 1 130 ? 8.940 -10.220 -13.221 1.00 83.38 130 ALA A C 1
ATOM 944 O O . ALA A 1 130 ? 9.525 -9.443 -12.478 1.00 83.38 130 ALA A O 1
ATOM 945 N N . VAL A 1 131 ? 8.589 -9.844 -14.455 1.00 88.50 131 VAL A N 1
ATOM 946 C CA . VAL A 1 131 ? 8.894 -8.504 -14.991 1.00 88.50 131 VAL A CA 1
ATOM 947 C C . VAL A 1 131 ? 8.079 -7.437 -14.261 1.00 88.50 131 VAL A C 1
ATOM 949 O O . VAL A 1 131 ? 8.620 -6.400 -13.878 1.00 88.50 131 VAL A O 1
ATOM 952 N N . LYS A 1 132 ? 6.793 -7.703 -14.003 1.00 89.50 132 LYS A N 1
ATOM 953 C CA . LYS A 1 132 ? 5.937 -6.794 -13.228 1.00 89.50 132 LYS A CA 1
ATOM 954 C C . LYS A 1 132 ? 6.422 -6.653 -11.779 1.00 89.50 132 LYS A C 1
ATOM 956 O O . LYS A 1 132 ? 6.429 -5.545 -11.249 1.00 89.50 132 LYS A O 1
ATOM 961 N N . LEU A 1 133 ? 6.882 -7.739 -11.156 1.00 87.12 133 LEU A N 1
ATOM 962 C CA . LEU A 1 133 ? 7.461 -7.733 -9.810 1.00 87.12 133 LEU A CA 1
ATOM 963 C C . LEU A 1 133 ? 8.761 -6.921 -9.760 1.00 87.12 133 LEU A C 1
ATOM 965 O O . LEU A 1 133 ? 8.894 -6.027 -8.923 1.00 87.12 133 LEU A O 1
ATOM 969 N N . ALA A 1 134 ? 9.669 -7.159 -10.710 1.00 88.56 134 ALA A N 1
ATOM 970 C CA . ALA A 1 134 ? 10.898 -6.391 -10.878 1.00 88.56 134 ALA A CA 1
ATOM 971 C C . ALA A 1 134 ? 10.615 -4.890 -11.038 1.00 88.56 134 ALA A C 1
ATOM 973 O O . ALA A 1 134 ? 11.274 -4.059 -10.414 1.00 88.56 134 ALA A O 1
ATOM 974 N N . PHE A 1 135 ? 9.604 -4.543 -11.837 1.00 91.00 135 PHE A N 1
ATOM 975 C CA . PHE A 1 135 ? 9.162 -3.167 -12.039 1.00 91.00 135 PHE A CA 1
ATOM 976 C C . PHE A 1 135 ? 8.626 -2.531 -10.746 1.00 91.00 135 PHE A C 1
ATOM 978 O O . PHE A 1 135 ? 9.046 -1.433 -10.378 1.00 91.00 135 PHE A O 1
ATOM 985 N N . LEU A 1 136 ? 7.752 -3.225 -10.009 1.00 89.06 136 LEU A N 1
ATOM 986 C CA . LEU A 1 136 ? 7.223 -2.740 -8.728 1.00 89.06 136 LEU A CA 1
ATOM 987 C C . LEU A 1 136 ? 8.335 -2.553 -7.683 1.00 89.06 136 LEU A C 1
ATOM 989 O O . LEU A 1 136 ? 8.358 -1.542 -6.978 1.00 89.06 136 LEU A O 1
ATOM 993 N N . ARG A 1 137 ? 9.295 -3.486 -7.616 1.00 88.44 137 ARG A N 1
ATOM 994 C CA . ARG A 1 137 ? 10.484 -3.367 -6.757 1.00 88.44 137 ARG A CA 1
ATOM 995 C C . ARG A 1 137 ? 11.352 -2.176 -7.168 1.00 88.44 137 ARG A C 1
ATOM 997 O O . ARG A 1 137 ? 11.817 -1.448 -6.294 1.00 88.44 137 ARG A O 1
ATOM 1004 N N . ALA A 1 138 ? 11.536 -1.933 -8.468 1.00 89.38 138 ALA A N 1
ATOM 1005 C CA . ALA A 1 138 ? 12.295 -0.785 -8.967 1.00 89.38 138 ALA A CA 1
ATOM 1006 C C . ALA A 1 138 ? 11.636 0.545 -8.576 1.00 89.38 138 ALA A C 1
ATOM 1008 O O . ALA A 1 138 ? 12.325 1.434 -8.080 1.00 89.38 138 ALA A O 1
ATOM 1009 N N . ARG A 1 139 ? 10.305 0.656 -8.693 1.00 87.38 139 ARG A N 1
ATOM 1010 C CA . ARG A 1 139 ? 9.564 1.849 -8.242 1.00 87.38 139 ARG A CA 1
ATOM 1011 C C . ARG A 1 139 ? 9.654 2.067 -6.733 1.00 87.38 139 ARG A C 1
ATOM 1013 O O . ARG A 1 139 ? 9.842 3.193 -6.281 1.00 87.38 139 ARG A O 1
ATOM 1020 N N . LEU A 1 140 ? 9.578 0.996 -5.943 1.00 85.62 140 LEU A N 1
ATOM 1021 C CA . LEU A 1 140 ? 9.787 1.085 -4.496 1.00 85.62 140 LEU A CA 1
ATOM 1022 C C . LEU A 1 140 ? 11.216 1.549 -4.155 1.00 85.62 140 LEU A C 1
ATOM 1024 O O . LEU A 1 140 ? 11.414 2.345 -3.238 1.00 85.62 140 LEU A O 1
ATOM 1028 N N . GLY A 1 141 ? 12.210 1.070 -4.908 1.00 82.75 141 GLY A N 1
ATOM 1029 C CA . GLY A 1 141 ? 13.613 1.447 -4.754 1.00 82.75 141 GLY A CA 1
ATOM 1030 C C . GLY A 1 141 ? 13.923 2.887 -5.172 1.00 82.75 141 GLY A C 1
ATOM 1031 O O . GLY A 1 141 ? 14.768 3.521 -4.539 1.00 82.75 141 GLY A O 1
ATOM 1032 N N . SER A 1 142 ? 13.238 3.422 -6.192 1.00 81.12 142 SER A N 1
ATOM 1033 C CA . SER A 1 142 ? 13.471 4.784 -6.697 1.00 81.12 142 SER A CA 1
ATOM 1034 C C . SER A 1 142 ? 12.891 5.878 -5.793 1.00 81.12 142 SER A C 1
ATOM 1036 O O . SER A 1 142 ? 13.373 7.009 -5.830 1.00 81.12 142 SER A O 1
ATOM 1038 N N . ARG A 1 143 ? 11.896 5.542 -4.951 1.00 71.06 143 ARG A N 1
ATOM 1039 C CA . ARG A 1 143 ? 11.193 6.467 -4.033 1.00 71.06 143 ARG A CA 1
ATOM 1040 C C . ARG A 1 143 ? 10.634 7.714 -4.726 1.00 71.06 143 ARG A C 1
ATOM 1042 O O . ARG A 1 143 ? 10.541 8.779 -4.121 1.00 71.06 143 ARG A O 1
ATOM 1049 N N . THR A 1 144 ? 10.287 7.593 -6.000 1.00 68.06 144 THR A N 1
ATOM 1050 C CA . THR A 1 144 ? 9.744 8.698 -6.789 1.00 68.06 144 THR A CA 1
ATOM 1051 C C . THR A 1 144 ? 8.219 8.688 -6.670 1.00 68.06 144 THR A C 1
ATOM 1053 O O . THR A 1 144 ? 7.611 7.651 -6.955 1.00 68.06 144 THR A O 1
ATOM 1056 N N . PRO A 1 145 ? 7.578 9.795 -6.250 1.00 66.50 145 PRO A N 1
ATOM 1057 C CA . PRO A 1 145 ? 6.131 9.933 -6.349 1.00 66.50 145 PRO A CA 1
ATOM 1058 C C . PRO A 1 145 ? 5.735 9.842 -7.819 1.00 66.50 145 PRO A C 1
ATOM 1060 O O . PRO A 1 145 ? 6.332 10.520 -8.654 1.00 66.50 145 PRO A O 1
ATOM 1063 N N . GLY A 1 146 ? 4.746 9.016 -8.138 1.00 69.69 146 GLY A N 1
ATOM 1064 C CA . GLY A 1 146 ? 4.431 8.729 -9.525 1.00 69.69 146 GLY A CA 1
ATOM 1065 C C . GLY A 1 146 ? 3.044 8.149 -9.716 1.00 69.69 146 GLY A C 1
ATOM 1066 O O . GLY A 1 146 ? 2.366 7.793 -8.758 1.00 69.69 146 GLY A O 1
ATOM 1067 N N . ARG A 1 147 ? 2.629 8.018 -10.978 1.00 78.88 147 ARG A N 1
ATOM 1068 C CA . ARG A 1 147 ? 1.266 7.600 -11.343 1.00 78.88 147 ARG A CA 1
ATOM 1069 C C . ARG A 1 147 ? 0.892 6.244 -10.741 1.00 78.88 147 ARG A C 1
ATOM 1071 O O . ARG A 1 147 ? 1.717 5.323 -10.718 1.00 78.88 147 ARG A O 1
ATOM 1078 N N . LEU A 1 148 ? -0.360 6.128 -10.305 1.00 83.75 148 LEU A N 1
ATOM 1079 C CA . LEU A 1 148 ? -0.930 4.936 -9.663 1.00 83.75 148 LEU A CA 1
ATOM 1080 C C . LEU A 1 148 ? -1.756 4.070 -10.632 1.00 83.75 148 LEU A C 1
ATOM 1082 O O . LEU A 1 148 ? -2.384 3.089 -10.224 1.00 83.75 148 LEU A O 1
ATOM 1086 N N . ASP A 1 149 ? -1.742 4.413 -11.921 1.00 81.06 149 ASP A N 1
ATOM 1087 C CA . ASP A 1 149 ? -2.465 3.701 -12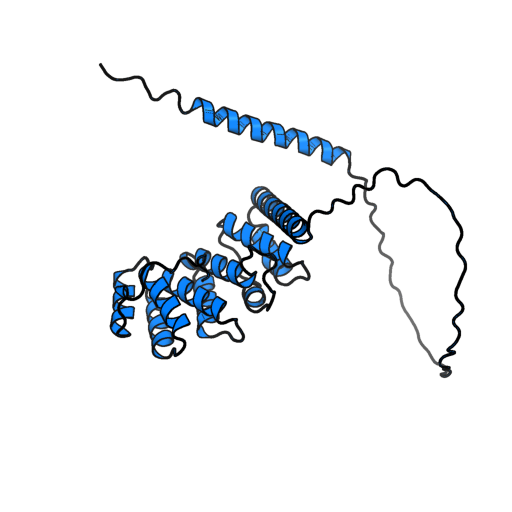.974 1.00 81.06 149 ASP A CA 1
ATOM 1088 C C . ASP A 1 149 ? -2.088 2.207 -13.004 1.00 81.06 149 ASP A C 1
ATOM 1090 O O . ASP A 1 149 ? -0.910 1.843 -13.030 1.00 81.06 149 ASP A O 1
ATOM 1094 N N . GLY A 1 150 ? -3.096 1.328 -13.011 1.00 79.38 150 GLY A N 1
ATOM 1095 C CA . GLY A 1 150 ? -2.930 -0.131 -13.099 1.00 79.38 150 GLY A CA 1
ATOM 1096 C C . GLY A 1 150 ? -2.639 -0.862 -11.780 1.00 79.38 150 GLY A C 1
ATOM 1097 O O . GLY A 1 150 ? -2.702 -2.090 -11.744 1.00 79.38 150 GLY A O 1
ATOM 1098 N N . PHE A 1 151 ? -2.388 -0.163 -10.665 1.00 85.38 151 PHE A N 1
ATOM 1099 C CA . PHE A 1 151 ? -2.100 -0.824 -9.378 1.00 85.38 151 PHE A CA 1
ATOM 1100 C C . PHE A 1 151 ? -3.288 -1.608 -8.825 1.00 85.38 151 PHE A C 1
ATOM 1102 O O . PHE A 1 151 ? -3.111 -2.687 -8.261 1.00 85.38 151 PHE A O 1
ATOM 1109 N N . LEU A 1 152 ? -4.506 -1.100 -9.007 1.00 85.31 152 LEU A N 1
ATOM 1110 C CA . LEU A 1 152 ? -5.701 -1.800 -8.547 1.00 85.31 152 LEU A CA 1
ATOM 1111 C C . LEU A 1 152 ? -5.899 -3.131 -9.292 1.00 85.31 152 LEU A C 1
ATOM 1113 O O . LEU A 1 152 ? -6.278 -4.126 -8.676 1.00 85.31 152 LEU A O 1
ATOM 1117 N N . ASP A 1 153 ? -5.591 -3.181 -10.588 1.00 84.69 153 ASP A N 1
ATOM 1118 C CA . ASP A 1 153 ? -5.718 -4.400 -11.395 1.00 84.69 153 ASP A CA 1
ATOM 1119 C C . ASP A 1 153 ? -4.656 -5.440 -11.017 1.00 84.69 153 ASP A C 1
ATOM 1121 O O . ASP A 1 153 ? -4.955 -6.629 -10.887 1.00 84.69 153 ASP A O 1
ATOM 1125 N N . VAL A 1 154 ? -3.438 -4.982 -10.721 1.00 85.38 154 VAL A N 1
ATOM 1126 C CA . VAL A 1 154 ? -2.349 -5.783 -10.140 1.00 85.38 154 VAL A CA 1
ATOM 1127 C C . VAL A 1 154 ? -2.767 -6.388 -8.797 1.00 85.38 154 VAL A C 1
ATOM 1129 O O . VAL A 1 154 ? -2.615 -7.592 -8.597 1.00 85.38 154 VAL A O 1
ATOM 1132 N N . VAL A 1 155 ? -3.354 -5.595 -7.897 1.00 85.69 155 VAL A N 1
ATOM 1133 C CA . VAL A 1 155 ? -3.825 -6.057 -6.578 1.00 85.69 155 VAL A CA 1
ATOM 1134 C C . VAL A 1 155 ? -4.991 -7.047 -6.690 1.00 85.69 155 VAL A C 1
ATOM 1136 O O . VAL A 1 155 ? -5.078 -7.992 -5.907 1.00 85.69 155 VAL A O 1
ATOM 1139 N N . ARG A 1 156 ? -5.880 -6.862 -7.673 1.00 83.50 156 ARG A N 1
ATOM 1140 C CA . ARG A 1 156 ? -6.989 -7.790 -7.965 1.00 83.50 156 ARG A CA 1
ATOM 1141 C C . ARG A 1 156 ? -6.523 -9.086 -8.624 1.00 83.50 156 ARG A C 1
ATOM 1143 O O . ARG A 1 156 ? -7.237 -10.091 -8.574 1.00 83.50 156 ARG A O 1
ATOM 1150 N N . SER A 1 157 ? -5.359 -9.077 -9.272 1.00 76.00 157 SER A N 1
ATOM 1151 C CA . SER A 1 157 ? -4.848 -10.250 -9.968 1.00 76.00 157 SER A CA 1
ATOM 1152 C C . SER A 1 157 ? -4.589 -11.390 -8.975 1.00 76.00 157 SER A C 1
ATOM 1154 O O . SER A 1 157 ? -3.879 -11.240 -7.984 1.00 76.00 157 SER A O 1
ATOM 1156 N N . LYS A 1 158 ? -5.153 -12.574 -9.243 1.00 61.91 158 LYS A N 1
ATOM 1157 C CA . LYS A 1 158 ? -4.916 -13.795 -8.446 1.00 61.91 158 LYS A CA 1
ATOM 1158 C C . LYS A 1 158 ? -3.554 -14.432 -8.746 1.00 61.91 158 LYS A C 1
ATOM 1160 O O . LYS A 1 158 ? -3.420 -15.655 -8.693 1.00 61.91 158 LYS A O 1
ATOM 1165 N N . THR A 1 159 ? -2.575 -13.634 -9.160 1.00 60.06 159 THR A N 1
ATOM 1166 C CA . THR A 1 159 ? -1.284 -14.151 -9.604 1.00 60.06 159 THR A CA 1
ATOM 1167 C C . THR A 1 159 ? -0.583 -14.766 -8.396 1.00 60.06 159 THR A C 1
ATOM 1169 O O . THR A 1 159 ? -0.358 -14.085 -7.397 1.00 60.06 159 THR A O 1
ATOM 1172 N N . GLN A 1 160 ? -0.340 -16.078 -8.460 1.00 54.50 160 GLN A N 1
ATOM 1173 C CA . GLN A 1 160 ? 0.291 -16.846 -7.386 1.00 54.50 160 GLN A CA 1
ATOM 1174 C C . GLN A 1 160 ? 1.702 -16.313 -7.082 1.00 54.50 160 GLN A C 1
ATOM 1176 O O . GLN A 1 160 ? 2.303 -15.686 -7.961 1.00 54.50 160 GLN A O 1
ATOM 1181 N N . PRO A 1 161 ? 2.235 -16.555 -5.868 1.00 53.72 161 PRO A N 1
ATOM 1182 C CA . PRO A 1 161 ? 3.644 -16.302 -5.570 1.00 53.72 161 PRO A CA 1
ATOM 1183 C C . PRO A 1 161 ? 4.525 -16.947 -6.646 1.00 53.72 161 PRO A C 1
ATOM 1185 O O . PRO A 1 161 ? 4.305 -18.091 -7.047 1.00 53.72 161 PRO A O 1
ATOM 1188 N N . THR A 1 162 ? 5.470 -16.177 -7.178 1.00 52.34 162 THR A N 1
ATOM 1189 C CA . THR A 1 162 ? 6.247 -16.546 -8.368 1.00 52.34 162 THR A CA 1
ATOM 1190 C C . THR A 1 162 ? 7.491 -17.386 -8.054 1.00 52.34 162 THR A C 1
ATOM 1192 O O . THR A 1 162 ? 8.126 -17.885 -8.982 1.00 52.34 162 THR A O 1
ATOM 1195 N N . THR A 1 163 ? 7.818 -17.585 -6.773 1.00 48.94 163 THR A N 1
ATOM 1196 C CA . THR A 1 163 ? 9.051 -18.210 -6.288 1.00 48.94 163 THR A CA 1
ATOM 1197 C C . THR A 1 163 ? 8.912 -18.574 -4.787 1.00 48.94 163 THR A C 1
ATOM 1199 O O . THR A 1 163 ? 8.041 -18.045 -4.095 1.00 48.94 163 THR A O 1
ATOM 1202 N N . PRO A 1 164 ? 9.728 -19.495 -4.241 1.00 41.06 164 PRO A N 1
ATOM 1203 C CA . PRO A 1 164 ? 9.620 -19.972 -2.853 1.00 41.06 164 PRO A CA 1
ATOM 1204 C C . PRO A 1 164 ? 9.982 -18.943 -1.767 1.00 41.06 164 PRO A C 1
ATOM 1206 O O . PRO A 1 164 ? 9.709 -19.187 -0.597 1.00 41.06 164 PRO A O 1
ATOM 1209 N N . MET A 1 165 ? 10.598 -17.811 -2.132 1.00 48.09 165 MET A N 1
ATOM 1210 C CA . MET A 1 165 ? 10.849 -16.672 -1.231 1.00 48.09 165 MET A CA 1
ATOM 1211 C C . MET A 1 165 ? 9.849 -15.514 -1.449 1.00 48.09 165 MET A C 1
ATOM 1213 O O . MET A 1 165 ? 10.071 -14.413 -0.945 1.00 48.09 165 MET A O 1
ATOM 1217 N N . ASP A 1 166 ? 8.792 -15.714 -2.250 1.00 54.94 166 ASP A N 1
ATOM 1218 C CA . ASP A 1 166 ? 8.102 -14.603 -2.910 1.00 54.94 166 ASP A CA 1
ATOM 1219 C C . ASP A 1 166 ? 6.908 -14.019 -2.174 1.00 54.94 166 ASP A C 1
ATOM 1221 O O . ASP A 1 166 ? 5.821 -14.597 -2.125 1.00 54.94 166 ASP A O 1
ATOM 1225 N N . GLU A 1 167 ? 7.079 -12.750 -1.808 1.00 67.44 167 GLU A N 1
ATOM 1226 C CA . GLU A 1 167 ? 5.981 -11.792 -1.781 1.00 67.44 167 GLU A CA 1
ATOM 1227 C C . GLU A 1 167 ? 5.201 -11.845 -3.100 1.00 67.44 167 GLU A C 1
ATOM 1229 O O . GLU A 1 167 ? 5.767 -11.722 -4.193 1.00 67.44 167 GLU A O 1
ATOM 1234 N N . SER A 1 168 ? 3.881 -11.981 -3.007 1.00 80.38 168 SER A N 1
ATOM 1235 C CA . SER A 1 168 ? 3.040 -11.938 -4.200 1.00 80.38 168 SER A CA 1
ATOM 1236 C C . SER A 1 168 ? 3.064 -10.544 -4.841 1.00 80.38 168 SER A C 1
ATOM 1238 O O . SER A 1 168 ? 3.267 -9.519 -4.186 1.00 80.38 168 SER A O 1
ATOM 1240 N N . LEU A 1 169 ? 2.790 -10.481 -6.144 1.00 84.25 169 LEU A N 1
ATOM 1241 C CA . LEU A 1 169 ? 2.675 -9.225 -6.893 1.00 84.25 169 LEU A CA 1
ATOM 1242 C C . LEU A 1 169 ? 1.731 -8.214 -6.203 1.00 84.25 169 LEU A C 1
ATOM 1244 O O . LEU A 1 169 ? 2.034 -7.023 -6.128 1.00 84.25 169 LEU A O 1
ATOM 1248 N N . ALA A 1 170 ? 0.617 -8.701 -5.648 1.00 87.69 170 ALA A N 1
ATOM 1249 C CA . ALA A 1 170 ? -0.346 -7.889 -4.911 1.00 87.69 170 ALA A CA 1
ATOM 1250 C C . ALA A 1 170 ? 0.231 -7.326 -3.600 1.00 87.69 170 ALA A C 1
ATOM 1252 O O . ALA A 1 170 ? -0.069 -6.192 -3.231 1.00 87.69 170 ALA A O 1
ATOM 1253 N N . GLU A 1 171 ? 1.085 -8.078 -2.908 1.00 88.62 171 GLU A N 1
ATOM 1254 C CA . GLU A 1 171 ? 1.737 -7.631 -1.673 1.00 88.62 171 GLU A CA 1
ATOM 1255 C C . GLU A 1 171 ? 2.754 -6.531 -1.936 1.00 88.62 171 GLU A C 1
ATOM 1257 O O . GLU A 1 171 ? 2.737 -5.504 -1.256 1.00 88.62 171 GLU A O 1
ATOM 1262 N N . VAL A 1 172 ? 3.591 -6.699 -2.963 1.00 88.06 172 VAL A N 1
ATOM 1263 C CA . VAL A 1 172 ? 4.554 -5.663 -3.352 1.00 88.06 172 VAL A CA 1
ATOM 1264 C C . VAL A 1 172 ? 3.832 -4.400 -3.812 1.00 88.06 172 VAL A C 1
ATOM 1266 O O . VAL A 1 172 ? 4.255 -3.298 -3.460 1.00 88.06 172 VAL A O 1
ATOM 1269 N N . ALA A 1 173 ? 2.715 -4.541 -4.530 1.00 90.44 173 ALA A N 1
ATOM 1270 C CA . ALA A 1 173 ? 1.878 -3.415 -4.929 1.00 90.44 173 ALA A CA 1
ATOM 1271 C C . ALA A 1 173 ? 1.275 -2.680 -3.720 1.00 90.44 173 ALA A C 1
ATOM 1273 O O . ALA A 1 173 ? 1.372 -1.457 -3.648 1.00 90.44 173 ALA A O 1
ATOM 1274 N N . VAL A 1 174 ? 0.718 -3.399 -2.738 1.00 92.81 174 VAL A N 1
ATOM 1275 C CA . VAL A 1 174 ? 0.197 -2.789 -1.501 1.00 92.81 174 VAL A CA 1
ATOM 1276 C C . VAL A 1 174 ? 1.307 -2.119 -0.692 1.00 92.81 174 VAL A C 1
ATOM 1278 O O . VAL A 1 174 ? 1.095 -1.024 -0.173 1.00 92.81 174 VAL A O 1
ATOM 1281 N N . ARG A 1 175 ? 2.501 -2.718 -0.615 1.00 91.44 175 ARG A N 1
ATOM 1282 C CA . ARG A 1 175 ? 3.654 -2.094 0.049 1.00 91.44 175 ARG A CA 1
ATOM 1283 C C . ARG A 1 175 ? 4.076 -0.805 -0.651 1.00 91.44 175 ARG A C 1
ATOM 1285 O O . ARG A 1 175 ? 4.306 0.190 0.030 1.00 91.44 175 ARG A O 1
ATOM 1292 N N . PHE A 1 176 ? 4.156 -0.812 -1.983 1.00 90.50 176 PHE A N 1
ATOM 1293 C CA . PHE A 1 176 ? 4.444 0.393 -2.763 1.00 90.50 176 PHE A CA 1
ATOM 1294 C C . PHE A 1 176 ? 3.423 1.488 -2.465 1.00 90.50 176 PHE A C 1
ATOM 1296 O O . PHE A 1 176 ? 3.812 2.572 -2.038 1.00 90.50 176 PHE A O 1
ATOM 1303 N N . LEU A 1 177 ? 2.129 1.174 -2.591 1.00 92.06 177 LEU A N 1
ATOM 1304 C CA . LEU A 1 177 ? 1.069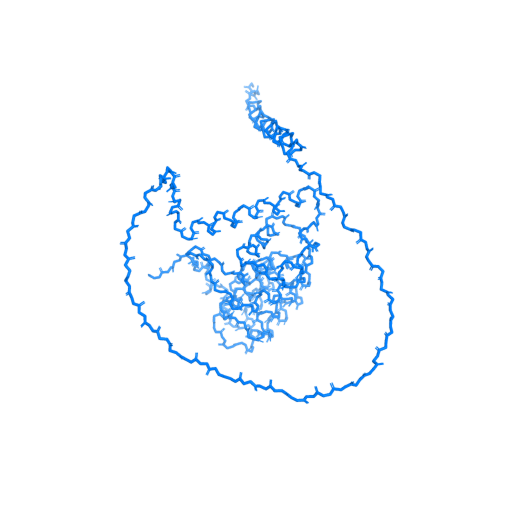 2.126 -2.281 1.00 92.06 177 LEU A CA 1
ATOM 1305 C C . LEU A 1 177 ? 1.220 2.658 -0.852 1.00 92.06 177 LEU A C 1
ATOM 1307 O O . LEU A 1 177 ? 1.115 3.861 -0.654 1.00 92.06 177 LEU A O 1
ATOM 1311 N N . GLY A 1 178 ? 1.499 1.797 0.134 1.00 92.69 178 GLY A N 1
ATOM 1312 C CA . GLY A 1 178 ? 1.659 2.176 1.544 1.00 92.69 178 GLY A CA 1
ATOM 1313 C C . GLY A 1 178 ? 2.789 3.166 1.802 1.00 92.69 178 GLY A C 1
ATOM 1314 O O . GLY A 1 178 ? 2.637 4.080 2.614 1.00 92.69 178 GLY A O 1
ATOM 1315 N N . GLU A 1 179 ? 3.907 3.017 1.096 1.00 91.44 179 GLU A N 1
ATOM 1316 C CA . GLU A 1 179 ? 5.012 3.970 1.164 1.00 91.44 179 GLU A CA 1
ATOM 1317 C C . GLU A 1 179 ? 4.652 5.295 0.477 1.00 91.44 179 GLU A C 1
ATOM 1319 O O . GLU A 1 179 ? 4.861 6.355 1.066 1.00 91.44 179 GLU A O 1
ATOM 1324 N N . THR A 1 180 ? 4.022 5.250 -0.701 1.00 90.06 180 THR A N 1
ATOM 1325 C CA . THR A 1 180 ? 3.574 6.446 -1.438 1.00 90.06 180 THR A CA 1
ATOM 1326 C C . THR A 1 180 ? 2.478 7.215 -0.691 1.00 90.06 180 THR A C 1
ATOM 1328 O O . THR A 1 180 ? 2.482 8.444 -0.649 1.00 90.06 180 THR A O 1
ATOM 1331 N N . ALA A 1 181 ? 1.579 6.508 -0.011 1.00 92.50 181 ALA A N 1
ATOM 1332 C CA . ALA A 1 181 ? 0.452 7.050 0.742 1.00 92.50 181 ALA A CA 1
ATOM 1333 C C . ALA A 1 181 ? 0.860 7.953 1.920 1.00 92.50 181 ALA A C 1
ATOM 1335 O O . ALA A 1 181 ? 0.045 8.714 2.440 1.00 92.50 181 ALA A O 1
ATOM 1336 N N . LYS A 1 182 ? 2.125 7.939 2.347 1.00 90.06 182 LYS A N 1
ATOM 1337 C CA . LYS A 1 182 ? 2.624 8.909 3.337 1.00 90.06 182 LYS A CA 1
ATOM 1338 C C . LYS A 1 182 ? 2.591 10.341 2.798 1.00 90.06 182 LYS A C 1
ATOM 1340 O O . LYS A 1 182 ? 2.360 11.277 3.558 1.00 90.06 182 LYS A O 1
ATOM 1345 N N . GLU A 1 183 ? 2.773 10.499 1.492 1.00 89.31 183 GLU A N 1
ATOM 1346 C CA . GLU A 1 183 ? 2.925 11.795 0.827 1.00 89.31 183 GLU A CA 1
ATOM 1347 C C . GLU A 1 183 ? 1.781 12.073 -0.159 1.00 89.31 183 GLU A C 1
ATOM 1349 O O . GLU A 1 183 ? 1.410 13.228 -0.356 1.00 89.31 183 GLU A O 1
ATOM 1354 N N . ASP A 1 184 ? 1.153 11.026 -0.701 1.00 90.44 184 ASP A N 1
ATOM 1355 C CA . ASP A 1 184 ? 0.129 11.120 -1.742 1.00 90.44 184 ASP A CA 1
ATOM 1356 C C . ASP A 1 184 ? -1.287 10.764 -1.222 1.00 90.44 184 ASP A C 1
ATOM 1358 O O . ASP A 1 184 ? -1.538 9.618 -0.823 1.00 90.44 184 ASP A O 1
ATOM 1362 N N . PRO A 1 185 ? -2.243 11.718 -1.223 1.00 91.50 185 PRO A N 1
ATOM 1363 C CA . PRO A 1 185 ? -3.640 11.459 -0.871 1.00 91.50 185 PRO A CA 1
ATOM 1364 C C . PRO A 1 185 ? -4.346 10.442 -1.777 1.00 91.50 185 PRO A C 1
ATOM 1366 O O . PRO A 1 185 ? -5.217 9.718 -1.296 1.00 91.50 185 PRO A O 1
ATOM 1369 N N . GLU A 1 186 ? -3.993 10.370 -3.063 1.00 92.12 186 GLU A N 1
ATOM 1370 C CA . GLU A 1 186 ? -4.607 9.431 -4.007 1.00 92.12 186 GLU A CA 1
ATOM 1371 C C . GLU A 1 186 ? -4.203 7.992 -3.670 1.00 92.12 186 GLU A C 1
ATOM 1373 O O . GLU A 1 186 ? -5.047 7.095 -3.617 1.00 92.12 186 GLU A O 1
ATOM 1378 N N . ALA A 1 187 ? -2.931 7.782 -3.315 1.00 92.75 187 ALA A N 1
ATOM 1379 C CA . ALA A 1 187 ? -2.457 6.494 -2.819 1.00 92.75 187 ALA A CA 1
ATOM 1380 C C . ALA A 1 187 ? -3.130 6.113 -1.490 1.00 92.75 187 ALA A C 1
ATOM 1382 O O . ALA A 1 187 ? -3.502 4.950 -1.315 1.00 92.75 187 ALA A O 1
ATOM 1383 N N . ARG A 1 188 ? -3.359 7.071 -0.572 1.00 94.50 188 ARG A N 1
ATOM 1384 C CA . ARG A 1 188 ? -4.132 6.808 0.663 1.00 94.50 188 ARG A CA 1
ATOM 1385 C C . ARG A 1 188 ? -5.544 6.332 0.363 1.00 94.50 188 ARG A C 1
ATOM 1387 O O . ARG A 1 188 ? -5.964 5.324 0.935 1.00 94.50 188 ARG A O 1
ATOM 1394 N N . ASP A 1 189 ? -6.263 7.019 -0.523 1.00 94.06 189 ASP A N 1
ATOM 1395 C CA . ASP A 1 189 ? -7.617 6.604 -0.895 1.00 94.06 189 ASP A CA 1
ATOM 1396 C C . ASP A 1 189 ? -7.616 5.227 -1.572 1.00 94.06 189 ASP A C 1
ATOM 1398 O O . ASP A 1 189 ? -8.444 4.376 -1.246 1.00 94.06 189 ASP A O 1
ATOM 1402 N N . MET A 1 190 ? -6.640 4.949 -2.440 1.00 94.75 190 MET A N 1
ATOM 1403 C CA . MET A 1 190 ? -6.528 3.650 -3.101 1.00 94.75 190 MET A CA 1
ATOM 1404 C C . MET A 1 190 ? -6.331 2.500 -2.102 1.00 94.75 190 MET A C 1
ATOM 1406 O O . MET A 1 190 ? -7.020 1.484 -2.198 1.00 9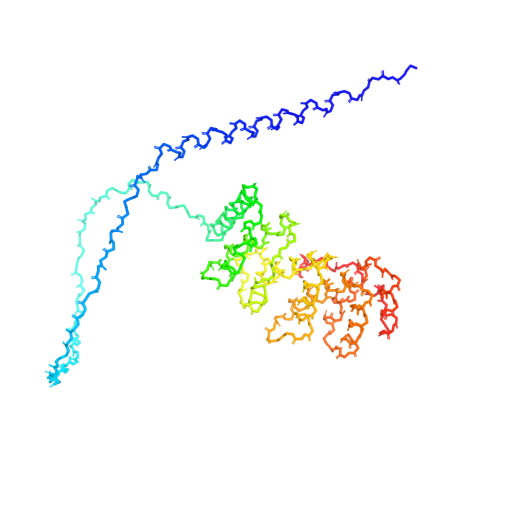4.75 190 MET A O 1
ATOM 1410 N N . ILE A 1 191 ? -5.452 2.646 -1.104 1.00 95.44 191 ILE A N 1
ATOM 1411 C CA . ILE A 1 191 ? -5.260 1.608 -0.073 1.00 95.44 191 ILE A CA 1
ATOM 1412 C C . ILE A 1 191 ? -6.504 1.453 0.795 1.00 95.44 191 ILE A C 1
ATOM 1414 O O . ILE A 1 191 ? -6.894 0.328 1.104 1.00 95.44 191 ILE A O 1
ATOM 1418 N N . ARG A 1 192 ? -7.152 2.561 1.172 1.00 95.81 192 ARG A N 1
ATOM 1419 C CA . ARG A 1 192 ? -8.413 2.542 1.923 1.00 95.81 192 ARG A CA 1
ATOM 1420 C C . ARG A 1 192 ? -9.469 1.720 1.183 1.00 95.81 192 ARG A C 1
ATOM 1422 O O . ARG A 1 192 ? -10.110 0.857 1.781 1.00 95.81 192 ARG A O 1
ATOM 1429 N N . ARG A 1 193 ? -9.613 1.951 -0.124 1.00 94.56 193 ARG A N 1
ATOM 1430 C CA . ARG A 1 193 ? -10.512 1.190 -0.997 1.00 94.56 193 ARG A CA 1
ATOM 1431 C C . ARG A 1 193 ? -10.133 -0.288 -1.040 1.00 94.56 193 ARG A C 1
ATOM 1433 O O . ARG A 1 193 ? -10.997 -1.126 -0.813 1.00 94.56 193 ARG A O 1
ATOM 1440 N N . ILE A 1 194 ? -8.854 -0.614 -1.240 1.00 94.56 194 ILE A N 1
ATOM 1441 C CA . ILE A 1 194 ? -8.348 -2.001 -1.230 1.00 94.56 194 ILE A CA 1
ATOM 1442 C C . ILE A 1 194 ? -8.655 -2.710 0.098 1.00 94.56 194 ILE A C 1
ATOM 1444 O O . ILE A 1 194 ? -9.022 -3.883 0.102 1.00 94.56 194 ILE A O 1
ATOM 1448 N N . ALA A 1 195 ? -8.515 -2.018 1.227 1.00 95.06 195 ALA A N 1
ATOM 1449 C CA . ALA A 1 195 ? -8.759 -2.588 2.545 1.00 95.06 195 ALA A CA 1
ATOM 1450 C C . ALA A 1 195 ? -10.255 -2.853 2.799 1.00 95.06 195 ALA A C 1
ATOM 1452 O O . ALA A 1 195 ? -10.623 -3.957 3.214 1.00 95.06 195 ALA A O 1
ATOM 1453 N N . PHE A 1 196 ? -11.121 -1.871 2.533 1.00 93.56 196 PHE A N 1
ATOM 1454 C CA . PHE A 1 196 ? -12.492 -1.863 3.064 1.00 93.56 196 PHE A CA 1
ATOM 1455 C C . PHE A 1 196 ? -13.607 -1.953 2.014 1.00 93.56 196 PHE A C 1
ATOM 1457 O O . PHE A 1 196 ? -14.706 -2.382 2.351 1.00 93.56 196 PHE A O 1
ATOM 1464 N N . GLU A 1 197 ? -13.361 -1.574 0.759 1.00 91.00 197 GLU A N 1
ATOM 1465 C CA . GLU A 1 197 ? -14.433 -1.385 -0.237 1.00 91.00 197 GLU A CA 1
ATOM 1466 C C . GLU A 1 197 ? -14.340 -2.353 -1.419 1.00 91.00 197 GLU A C 1
ATOM 1468 O O . GLU A 1 197 ? -15.353 -2.835 -1.920 1.00 91.00 197 GLU A O 1
ATOM 1473 N N . GLU A 1 198 ? -13.127 -2.652 -1.872 1.00 85.62 198 GLU A N 1
ATOM 1474 C CA . GLU A 1 198 ? -12.893 -3.382 -3.111 1.00 85.62 198 GLU A CA 1
ATOM 1475 C C . GLU A 1 198 ? -12.980 -4.896 -2.909 1.00 85.62 198 GLU A C 1
ATOM 1477 O O . GLU A 1 198 ? -12.320 -5.487 -2.051 1.00 85.62 198 GLU A O 1
ATOM 1482 N N . GLN A 1 199 ? -13.781 -5.544 -3.755 1.00 78.06 199 GLN A N 1
ATOM 1483 C CA . GLN A 1 199 ? -13.940 -6.993 -3.786 1.00 78.06 199 GLN A CA 1
ATOM 1484 C C . GLN A 1 199 ? -14.042 -7.490 -5.239 1.00 78.06 199 GLN A C 1
ATOM 1486 O O . GLN A 1 199 ? -14.636 -6.803 -6.072 1.00 78.06 199 GLN A O 1
ATOM 1491 N N . PRO A 1 200 ? -13.509 -8.685 -5.565 1.00 83.38 200 PRO A N 1
ATOM 1492 C CA . PRO A 1 200 ? -12.816 -9.620 -4.674 1.00 83.38 200 PRO A CA 1
ATOM 1493 C C . PRO A 1 200 ? -11.312 -9.306 -4.537 1.00 83.38 200 PRO A C 1
ATOM 1495 O O . PRO A 1 200 ? -10.595 -9.255 -5.531 1.00 83.38 200 PRO A O 1
ATOM 1498 N N . ILE A 1 201 ? -10.819 -9.173 -3.301 1.00 85.38 201 ILE A N 1
ATOM 1499 C CA . ILE A 1 201 ? -9.386 -9.072 -2.966 1.00 85.38 201 ILE A CA 1
ATOM 1500 C C . ILE A 1 201 ? -9.062 -10.131 -1.909 1.00 85.38 201 ILE A C 1
ATOM 1502 O O . ILE A 1 201 ? -9.870 -10.393 -1.015 1.00 85.38 201 ILE A O 1
ATOM 1506 N N . ALA A 1 202 ? -7.892 -10.768 -2.013 1.00 86.69 202 ALA A N 1
ATOM 1507 C CA . ALA A 1 202 ? -7.456 -11.771 -1.046 1.00 86.69 202 ALA A CA 1
ATOM 1508 C C . ALA A 1 202 ? -7.396 -11.182 0.378 1.00 86.69 202 ALA A C 1
ATOM 1510 O O . ALA A 1 202 ? -6.851 -10.099 0.582 1.00 86.69 202 ALA A O 1
ATOM 1511 N N . SER A 1 203 ? -7.921 -11.908 1.372 1.00 88.62 203 SER A N 1
ATOM 1512 C CA . SER A 1 203 ? -8.016 -11.427 2.765 1.00 88.62 203 SER A CA 1
ATOM 1513 C C . SER A 1 203 ? -6.661 -10.960 3.320 1.00 88.62 203 SER A C 1
ATOM 1515 O O . SER A 1 203 ? -6.579 -9.868 3.868 1.00 88.62 203 SER A O 1
ATOM 1517 N N . GLN A 1 204 ? -5.572 -11.700 3.081 1.00 89.19 204 GLN A N 1
ATOM 1518 C CA . GLN A 1 204 ? -4.222 -11.300 3.513 1.00 89.19 204 GLN A CA 1
ATOM 1519 C C . GLN A 1 204 ? -3.773 -9.955 2.912 1.00 89.19 204 GLN A C 1
ATOM 1521 O O . GLN A 1 204 ? -3.172 -9.134 3.602 1.00 89.19 204 GLN A O 1
ATOM 1526 N N . VAL A 1 205 ? -4.110 -9.692 1.647 1.00 90.50 205 VAL A N 1
ATOM 1527 C CA . VAL A 1 205 ? -3.801 -8.424 0.968 1.00 90.50 205 VAL A CA 1
ATOM 1528 C C . VAL A 1 205 ? -4.630 -7.282 1.563 1.00 90.50 205 VAL A C 1
ATOM 1530 O O . VAL A 1 205 ? -4.087 -6.208 1.816 1.00 90.50 205 VAL A O 1
ATOM 1533 N N . ARG A 1 206 ? -5.912 -7.524 1.880 1.00 93.38 206 ARG A N 1
ATOM 1534 C CA . ARG A 1 206 ? -6.771 -6.551 2.581 1.00 93.38 206 ARG A CA 1
ATOM 1535 C C . ARG A 1 206 ? -6.231 -6.203 3.967 1.00 93.38 206 ARG A C 1
ATOM 1537 O O . ARG A 1 206 ? -6.201 -5.031 4.319 1.00 93.38 206 ARG A O 1
ATOM 1544 N N . VAL A 1 207 ? -5.760 -7.193 4.728 1.00 93.81 207 VAL A N 1
ATOM 1545 C CA . VAL A 1 207 ? -5.150 -6.989 6.056 1.00 93.81 207 VAL A CA 1
ATOM 1546 C C . VAL A 1 207 ? -3.899 -6.114 5.953 1.00 93.81 207 VAL A C 1
ATOM 1548 O O . VAL A 1 207 ? -3.759 -5.147 6.702 1.00 93.81 207 VAL A O 1
ATOM 1551 N N . ARG A 1 208 ? -3.011 -6.399 4.991 1.00 94.25 208 ARG A N 1
ATOM 1552 C CA . ARG A 1 208 ? -1.813 -5.577 4.751 1.00 94.25 208 ARG A CA 1
ATOM 1553 C C . ARG A 1 208 ? -2.169 -4.156 4.315 1.00 94.25 208 ARG A C 1
ATOM 1555 O O . ARG A 1 208 ? -1.556 -3.206 4.796 1.00 94.25 208 ARG A O 1
ATOM 1562 N N . ALA A 1 209 ? -3.187 -3.999 3.470 1.00 95.50 209 ALA A N 1
ATOM 1563 C CA . ALA A 1 209 ? -3.693 -2.688 3.079 1.00 95.50 209 ALA A CA 1
ATOM 1564 C C . ALA A 1 209 ? -4.283 -1.928 4.278 1.00 95.50 209 ALA A C 1
ATOM 1566 O O . ALA A 1 209 ? -3.965 -0.759 4.472 1.00 95.50 209 ALA A O 1
ATOM 1567 N N . ALA A 1 210 ? -5.065 -2.588 5.136 1.00 96.62 210 ALA A N 1
ATOM 1568 C CA . ALA A 1 210 ? -5.625 -1.982 6.342 1.00 96.62 210 ALA A CA 1
ATOM 1569 C C . ALA A 1 210 ? -4.523 -1.492 7.295 1.00 96.62 210 ALA A C 1
ATOM 1571 O O . ALA A 1 210 ? -4.587 -0.358 7.773 1.00 96.62 210 ALA A O 1
ATOM 1572 N N . ARG A 1 211 ? -3.472 -2.300 7.503 1.00 96.62 211 ARG A N 1
ATOM 1573 C CA . ARG A 1 211 ? -2.272 -1.904 8.259 1.00 96.62 211 ARG A CA 1
ATOM 1574 C C . ARG A 1 211 ? -1.593 -0.685 7.637 1.00 96.62 211 ARG A C 1
ATOM 1576 O O . ARG A 1 211 ? -1.318 0.286 8.338 1.00 96.62 211 ARG A O 1
ATOM 1583 N N . ALA A 1 212 ? -1.331 -0.725 6.330 1.00 96.06 212 ALA A N 1
ATOM 1584 C CA . ALA A 1 212 ? -0.662 0.362 5.621 1.00 96.06 212 ALA A CA 1
ATOM 1585 C C . ALA A 1 212 ? -1.458 1.673 5.706 1.00 96.06 212 ALA A C 1
ATOM 1587 O O . ALA A 1 212 ? -0.888 2.703 6.061 1.00 96.06 212 ALA A O 1
ATOM 1588 N N . PHE A 1 213 ? -2.772 1.623 5.462 1.00 97.12 213 PHE A N 1
ATOM 1589 C CA . PHE A 1 213 ? -3.659 2.780 5.570 1.00 97.12 213 PHE A CA 1
ATOM 1590 C C . PHE A 1 213 ? -3.684 3.339 6.993 1.00 97.12 213 PHE A C 1
ATOM 1592 O O . PHE A 1 213 ? -3.481 4.532 7.179 1.00 97.12 213 PHE A O 1
ATOM 1599 N N . ALA A 1 214 ? -3.858 2.490 8.008 1.00 96.44 214 ALA A N 1
ATOM 1600 C CA . ALA A 1 214 ? -3.870 2.926 9.401 1.00 96.44 214 ALA A CA 1
ATOM 1601 C C . ALA A 1 214 ? -2.554 3.594 9.834 1.00 96.44 214 ALA A C 1
ATOM 1603 O O . ALA A 1 214 ? -2.580 4.571 10.581 1.00 96.44 214 ALA A O 1
ATOM 1604 N N . ARG A 1 215 ? -1.411 3.123 9.324 1.00 96.06 215 ARG A N 1
ATOM 1605 C CA . ARG A 1 215 ? -0.092 3.706 9.600 1.00 96.06 215 ARG A CA 1
ATOM 1606 C C . ARG A 1 215 ? 0.104 5.089 8.977 1.00 96.06 215 ARG A C 1
ATOM 1608 O O . ARG A 1 215 ? 0.766 5.928 9.580 1.00 96.06 215 ARG A O 1
ATOM 1615 N N . CYS A 1 216 ? -0.427 5.326 7.777 1.00 94.69 216 CYS A N 1
ATOM 1616 C CA . CYS A 1 216 ? -0.277 6.602 7.064 1.00 94.69 216 CYS A CA 1
ATOM 1617 C C . CYS A 1 216 ? -1.499 7.531 7.166 1.00 94.69 216 CYS A C 1
ATOM 1619 O O . CYS A 1 216 ? -1.467 8.635 6.622 1.00 94.69 216 CYS A O 1
ATOM 1621 N N . ALA A 1 217 ? -2.564 7.106 7.852 1.00 94.06 217 ALA A N 1
ATOM 1622 C CA . ALA A 1 217 ? -3.797 7.867 7.997 1.00 94.06 217 ALA A CA 1
ATOM 1623 C C . ALA A 1 217 ? -3.551 9.230 8.661 1.00 94.06 217 ALA A C 1
ATOM 1625 O O . ALA A 1 217 ? -2.913 9.328 9.712 1.00 94.06 217 ALA A O 1
ATOM 1626 N N . THR A 1 218 ? -4.108 10.275 8.050 1.00 91.25 218 THR A N 1
ATOM 1627 C CA . THR A 1 218 ? -4.152 11.641 8.585 1.00 91.25 218 THR A CA 1
ATOM 1628 C C . THR A 1 218 ? -5.457 11.896 9.350 1.00 91.25 218 THR A C 1
ATOM 1630 O O . THR A 1 218 ? -6.336 11.041 9.385 1.00 91.25 218 THR A O 1
ATOM 1633 N N . GLY A 1 219 ? -5.636 13.078 9.953 1.00 87.88 219 GLY A N 1
ATOM 1634 C CA . GLY A 1 219 ? -6.803 13.377 10.798 1.00 87.88 219 GLY A CA 1
ATOM 1635 C C . GLY A 1 219 ? -8.172 13.040 10.179 1.00 87.88 219 GLY A C 1
ATOM 1636 O O . GLY A 1 219 ? -8.998 12.420 10.843 1.00 87.88 219 GLY A O 1
ATOM 1637 N N . THR A 1 220 ? -8.411 13.374 8.905 1.00 88.81 220 THR A N 1
ATOM 1638 C CA . THR A 1 220 ? -9.664 13.014 8.208 1.00 88.81 220 THR A CA 1
ATOM 1639 C C . THR A 1 220 ? -9.758 11.523 7.893 1.00 88.81 220 THR A C 1
ATOM 1641 O O . THR A 1 220 ? -10.842 10.941 7.959 1.00 88.81 220 THR A O 1
ATOM 1644 N N . ASP A 1 221 ? -8.623 10.898 7.581 1.00 93.62 221 ASP A N 1
ATOM 1645 C CA . ASP A 1 221 ? -8.536 9.472 7.266 1.00 93.62 221 ASP A CA 1
ATOM 1646 C C . ASP A 1 221 ? -8.787 8.619 8.513 1.00 93.62 221 ASP A C 1
ATOM 1648 O O . ASP A 1 221 ? -9.428 7.578 8.422 1.00 93.62 221 ASP A O 1
ATOM 1652 N N . LEU A 1 222 ? -8.363 9.088 9.691 1.00 91.62 222 LEU A N 1
ATOM 1653 C CA . LEU A 1 222 ? -8.589 8.424 10.975 1.00 91.62 222 LEU A CA 1
ATOM 1654 C C . LEU A 1 222 ? -10.077 8.379 11.345 1.00 91.62 222 LEU A C 1
ATOM 1656 O O . LEU A 1 222 ? -10.557 7.342 11.791 1.00 91.62 222 LEU A O 1
ATOM 1660 N N . SER A 1 223 ? -10.843 9.441 11.077 1.00 89.81 223 SER A N 1
ATOM 1661 C CA . SER A 1 223 ? -12.308 9.406 11.237 1.00 89.81 223 SER A CA 1
ATOM 1662 C C . SER A 1 223 ? -12.996 8.493 10.214 1.00 89.81 223 SER A C 1
ATOM 1664 O O . SER A 1 223 ? -14.057 7.927 10.481 1.00 89.81 223 SER A O 1
ATOM 1666 N N . ALA A 1 224 ? -12.433 8.346 9.010 1.00 90.62 224 ALA A N 1
ATOM 1667 C CA . ALA A 1 224 ? -12.922 7.358 8.051 1.00 90.62 224 ALA A CA 1
ATOM 1668 C C . ALA A 1 224 ? -12.600 5.930 8.515 1.00 90.62 224 ALA A C 1
ATOM 1670 O O . ALA A 1 224 ? -13.471 5.065 8.451 1.00 90.62 224 ALA A O 1
ATOM 1671 N N . LEU A 1 225 ? -11.390 5.708 9.030 1.00 93.62 225 LEU A N 1
ATOM 1672 C CA . LEU A 1 225 ? -10.941 4.438 9.583 1.00 93.62 225 LEU A CA 1
ATOM 1673 C C . LEU A 1 225 ? -11.814 3.997 10.761 1.00 93.62 225 LEU A C 1
ATOM 1675 O O . LEU A 1 225 ? -12.278 2.866 10.759 1.00 93.62 225 LEU A O 1
ATOM 1679 N N . GLU A 1 226 ? -12.106 4.890 11.710 1.00 93.56 226 GLU A N 1
ATOM 1680 C CA . GLU A 1 226 ? -12.997 4.614 12.848 1.00 93.56 226 GLU A CA 1
ATOM 1681 C C . GLU A 1 226 ? -14.354 4.064 12.380 1.00 93.56 226 GLU A C 1
ATOM 1683 O O . GLU A 1 226 ? -14.801 3.020 12.851 1.00 93.56 226 GLU A O 1
ATOM 1688 N N . ARG A 1 227 ? -14.985 4.721 11.396 1.00 92.12 227 ARG A N 1
ATOM 1689 C CA . ARG A 1 227 ? -16.279 4.285 10.844 1.00 92.12 227 ARG A CA 1
ATOM 1690 C C . ARG A 1 227 ? -16.206 2.914 10.176 1.00 92.12 227 ARG A C 1
ATOM 1692 O O . ARG A 1 227 ? -17.136 2.128 10.334 1.00 92.12 227 ARG A O 1
ATOM 1699 N N . HIS A 1 228 ? -15.132 2.639 9.436 1.00 93.75 228 HIS A N 1
ATOM 1700 C CA . HIS A 1 228 ? -14.933 1.339 8.789 1.00 93.75 228 HIS A CA 1
ATOM 1701 C C . HIS A 1 228 ? -14.698 0.232 9.820 1.00 93.75 228 HIS A C 1
ATOM 1703 O O . HIS A 1 228 ? -15.349 -0.806 9.753 1.00 93.75 228 HIS A O 1
ATOM 1709 N N . LEU A 1 229 ? -13.839 0.466 10.817 1.00 92.62 229 LEU A N 1
ATOM 1710 C CA . LEU A 1 229 ? -13.524 -0.526 11.850 1.00 92.62 229 LEU A CA 1
ATOM 1711 C C . LEU A 1 229 ? -14.704 -0.802 12.789 1.00 92.62 229 LEU A C 1
ATOM 1713 O O . LEU A 1 229 ? -14.875 -1.939 13.214 1.00 92.62 229 LEU A O 1
ATOM 1717 N N . ALA A 1 230 ? -15.554 0.188 13.072 1.00 90.56 230 ALA A N 1
ATOM 1718 C CA . ALA A 1 230 ? -16.748 -0.008 13.898 1.00 90.56 230 ALA A CA 1
ATOM 1719 C C . ALA A 1 230 ? -17.757 -1.004 13.290 1.00 90.56 230 ALA A C 1
ATOM 1721 O O . ALA A 1 230 ? -18.539 -1.610 14.021 1.00 90.56 230 ALA A O 1
ATOM 1722 N N . ALA A 1 231 ? -17.753 -1.164 11.962 1.00 89.94 231 ALA A N 1
ATOM 1723 C CA . ALA A 1 231 ? -18.607 -2.108 11.241 1.00 89.94 231 ALA A CA 1
ATOM 1724 C C . ALA A 1 231 ? -17.876 -3.399 10.826 1.00 89.94 231 ALA A C 1
ATOM 1726 O O . ALA A 1 231 ? -18.511 -4.313 10.296 1.00 89.94 231 ALA A O 1
ATOM 1727 N N . GLU A 1 232 ? -16.559 -3.481 11.031 1.00 92.00 232 GLU A N 1
ATOM 1728 C CA . GLU A 1 232 ? -15.748 -4.604 10.570 1.00 92.00 232 GLU A CA 1
ATOM 1729 C C . GLU A 1 232 ? -15.892 -5.813 11.505 1.00 92.00 232 GLU A C 1
ATOM 1731 O O . GLU A 1 232 ? -15.840 -5.706 12.729 1.00 92.00 232 GLU A O 1
ATOM 1736 N N . THR A 1 233 ? -16.065 -6.989 10.904 1.00 89.31 233 THR A N 1
ATOM 1737 C CA . THR A 1 233 ? -16.234 -8.265 11.618 1.00 89.31 233 THR A CA 1
ATOM 1738 C C . THR A 1 233 ? -15.038 -9.196 11.432 1.00 89.31 233 THR A C 1
ATOM 1740 O O . THR A 1 233 ? -14.863 -10.132 12.215 1.00 89.31 233 THR A O 1
ATOM 1743 N N . ASP A 1 234 ? -14.186 -8.942 10.434 1.00 90.75 234 ASP A N 1
ATOM 1744 C CA . ASP A 1 234 ? -12.939 -9.671 10.234 1.00 90.75 234 ASP A CA 1
ATOM 1745 C C . ASP A 1 234 ? -11.901 -9.248 11.285 1.00 90.75 234 ASP A C 1
ATOM 1747 O O . ASP A 1 234 ? -11.258 -8.197 11.197 1.00 90.75 234 ASP A O 1
ATOM 1751 N N . SER A 1 235 ? -11.702 -10.111 12.284 1.00 89.75 235 SER A N 1
ATOM 1752 C CA . SER A 1 235 ? -10.745 -9.888 13.370 1.00 89.75 235 SER A CA 1
ATOM 1753 C C . SER A 1 235 ? -9.301 -9.742 12.890 1.00 89.75 235 SER A C 1
ATOM 1755 O O . SER A 1 235 ? -8.513 -9.065 13.551 1.00 89.75 235 SER A O 1
ATOM 1757 N N . ARG A 1 236 ? -8.935 -10.321 11.737 1.00 91.31 236 ARG A N 1
ATOM 1758 C CA . ARG A 1 236 ? -7.591 -10.161 11.162 1.00 91.31 236 ARG A CA 1
ATOM 1759 C C . ARG A 1 236 ? -7.414 -8.772 10.576 1.00 91.31 236 ARG A C 1
ATOM 1761 O O . ARG A 1 236 ? -6.342 -8.188 10.710 1.00 91.31 236 ARG A O 1
ATOM 1768 N N . LEU A 1 237 ? -8.458 -8.244 9.943 1.00 92.00 237 LEU A N 1
ATOM 1769 C CA . LEU A 1 237 ? -8.443 -6.904 9.370 1.00 92.00 237 LEU A CA 1
ATOM 1770 C C . LEU A 1 237 ? -8.409 -5.848 10.477 1.00 92.00 237 LEU A C 1
ATOM 1772 O O . LEU A 1 237 ? -7.575 -4.944 10.420 1.00 92.00 237 LEU A O 1
ATOM 1776 N N . LEU A 1 238 ? -9.216 -6.040 11.529 1.00 92.50 238 LEU A N 1
ATOM 1777 C CA . LEU A 1 238 ? -9.138 -5.251 12.760 1.00 92.50 238 LEU A CA 1
ATOM 1778 C C . LEU A 1 238 ? -7.719 -5.282 13.344 1.00 92.50 238 LEU A C 1
ATOM 1780 O O . LEU A 1 238 ? -7.119 -4.229 13.527 1.00 92.50 238 LEU A O 1
ATOM 1784 N N . ALA A 1 239 ? -7.142 -6.467 13.570 1.00 91.06 239 ALA A N 1
ATOM 1785 C CA . ALA A 1 239 ? -5.791 -6.593 14.119 1.00 91.06 239 ALA A CA 1
ATOM 1786 C C . ALA A 1 239 ? -4.728 -5.906 13.243 1.00 91.06 239 ALA A C 1
ATOM 1788 O O . ALA A 1 239 ? -3.864 -5.201 13.764 1.00 91.06 239 ALA A O 1
ATOM 1789 N N . GLY A 1 240 ? -4.814 -6.055 11.916 1.00 93.19 240 GLY A N 1
ATOM 1790 C CA . GLY A 1 240 ? -3.926 -5.375 10.973 1.00 93.19 240 GLY A CA 1
ATOM 1791 C C . GLY A 1 240 ? -4.023 -3.852 11.072 1.00 93.19 240 GLY A C 1
ATOM 1792 O O . GLY A 1 240 ? -2.998 -3.175 11.165 1.00 93.19 240 GLY A O 1
ATOM 1793 N N . ALA A 1 241 ? -5.241 -3.308 11.119 1.00 95.31 241 ALA A N 1
ATOM 1794 C CA . ALA A 1 241 ? -5.467 -1.874 11.277 1.00 95.31 241 ALA A CA 1
ATOM 1795 C C . ALA A 1 241 ? -4.976 -1.350 12.637 1.00 95.31 241 ALA A C 1
ATOM 1797 O O . ALA A 1 241 ? -4.292 -0.331 12.683 1.00 95.31 241 ALA A O 1
ATOM 1798 N N . MET A 1 242 ? -5.255 -2.060 13.735 1.00 93.25 242 MET A N 1
ATOM 1799 C CA . MET A 1 242 ? -4.781 -1.686 15.075 1.00 93.25 242 MET A CA 1
ATOM 1800 C C . MET A 1 242 ? -3.256 -1.679 15.160 1.00 93.25 242 MET A C 1
ATOM 1802 O O . MET A 1 242 ? -2.665 -0.783 15.761 1.00 93.25 242 MET A O 1
ATOM 1806 N N . HIS A 1 243 ? -2.611 -2.641 14.506 1.00 92.00 243 HIS A N 1
ATOM 1807 C CA . HIS A 1 243 ? -1.164 -2.671 14.408 1.00 92.00 243 HIS A CA 1
ATOM 1808 C C . HIS A 1 243 ? -0.621 -1.504 13.559 1.00 92.00 243 HIS A C 1
ATOM 1810 O O . HIS A 1 243 ? 0.367 -0.879 13.922 1.00 92.00 243 HIS A O 1
ATOM 1816 N N . GLY A 1 244 ? -1.294 -1.127 12.469 1.00 93.62 244 GLY A N 1
ATOM 1817 C CA . GLY A 1 244 ? -0.939 0.087 11.725 1.00 93.62 244 GLY A CA 1
ATOM 1818 C C . GLY A 1 244 ? -1.100 1.369 12.553 1.00 93.62 244 GLY A C 1
ATOM 1819 O O . GLY A 1 244 ? -0.242 2.247 12.502 1.00 93.62 244 GLY A O 1
ATOM 1820 N N . LEU A 1 245 ? -2.159 1.464 13.367 1.00 93.88 245 LEU A N 1
ATOM 1821 C CA . LEU A 1 245 ? -2.396 2.593 14.273 1.00 93.88 245 LEU A CA 1
ATOM 1822 C C . LEU A 1 245 ? -1.299 2.738 15.336 1.00 93.88 245 LEU A C 1
ATOM 1824 O O . LEU A 1 245 ? -0.947 3.863 15.687 1.00 93.88 245 LEU A O 1
ATOM 1828 N N . SER A 1 246 ? -0.736 1.635 15.842 1.00 91.50 246 SER A N 1
ATOM 1829 C CA . SER A 1 246 ? 0.352 1.700 16.829 1.00 91.50 246 SER A CA 1
ATOM 1830 C C . SER A 1 246 ? 1.659 2.251 16.237 1.00 91.50 246 SER A C 1
ATOM 1832 O O . SER A 1 246 ? 2.463 2.833 16.966 1.00 91.50 246 SER A O 1
ATOM 1834 N N . GLU A 1 247 ? 1.834 2.138 14.917 1.00 92.06 247 GLU A N 1
ATOM 1835 C CA . GLU A 1 247 ? 2.951 2.693 14.145 1.00 92.06 247 GLU A CA 1
ATOM 1836 C C . GLU A 1 247 ? 2.655 4.089 13.553 1.00 92.06 247 GLU A C 1
ATOM 1838 O O . GLU A 1 247 ? 3.520 4.668 12.886 1.00 92.06 247 GLU A O 1
ATOM 1843 N N . ASN A 1 248 ? 1.446 4.632 13.751 1.00 93.12 248 ASN A N 1
ATOM 1844 C CA . ASN A 1 248 ? 1.041 5.908 13.163 1.00 93.12 248 ASN A CA 1
ATOM 1845 C C . ASN A 1 248 ? 1.812 7.084 13.808 1.00 93.12 248 ASN A C 1
ATOM 1847 O O . ASN A 1 248 ? 1.945 7.138 15.036 1.00 93.12 248 ASN A O 1
ATOM 1851 N N . PRO A 1 249 ? 2.313 8.052 13.012 1.00 88.19 249 PRO A N 1
ATOM 1852 C CA . PRO A 1 249 ? 3.071 9.191 13.532 1.00 88.19 249 PRO A CA 1
ATOM 1853 C C . PRO A 1 249 ? 2.256 10.101 14.468 1.00 88.19 249 PRO A C 1
ATOM 1855 O O . PRO A 1 249 ? 2.835 10.719 15.362 1.0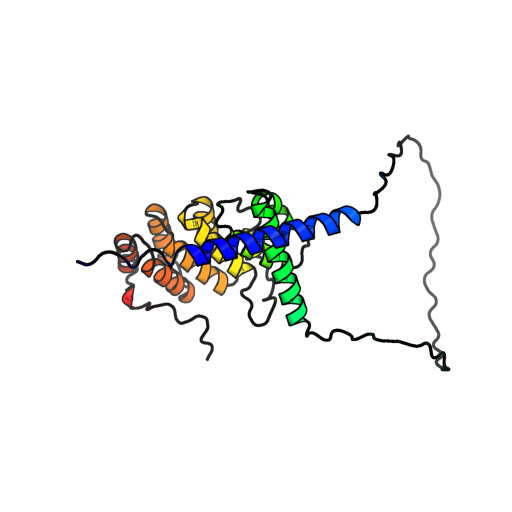0 88.19 249 PRO A O 1
ATOM 1858 N N . ASP A 1 250 ? 0.930 10.168 14.318 1.00 88.31 250 ASP A N 1
ATOM 1859 C CA . ASP A 1 250 ? 0.031 10.844 15.256 1.00 88.31 250 ASP A CA 1
ATOM 1860 C C . ASP A 1 250 ? -0.487 9.863 16.317 1.00 88.31 250 ASP A C 1
ATOM 1862 O O . ASP A 1 250 ? -1.653 9.456 16.351 1.00 88.31 250 ASP A O 1
ATOM 1866 N N . ALA A 1 251 ? 0.412 9.490 17.230 1.00 83.19 251 ALA A N 1
ATOM 1867 C CA . ALA A 1 251 ? 0.113 8.547 18.303 1.00 83.19 251 ALA A CA 1
ATOM 1868 C C . ALA A 1 251 ? -1.061 8.991 19.202 1.00 83.19 251 ALA A C 1
ATOM 1870 O O . ALA A 1 251 ? -1.710 8.150 19.824 1.00 83.19 251 ALA A O 1
ATOM 1871 N N . ALA A 1 252 ? -1.347 10.295 19.302 1.00 85.62 252 ALA A N 1
ATOM 1872 C CA . ALA A 1 252 ? -2.425 10.813 20.143 1.00 85.62 252 ALA A CA 1
ATOM 1873 C C . ALA A 1 252 ? -3.802 10.656 19.485 1.00 85.62 252 ALA A C 1
ATOM 1875 O O . ALA A 1 252 ? -4.771 10.306 20.162 1.00 85.62 252 ALA A O 1
ATOM 1876 N N . LEU A 1 253 ? -3.922 10.918 18.179 1.00 83.25 253 LEU A N 1
ATOM 1877 C CA . LEU A 1 253 ? -5.149 10.611 17.441 1.00 83.25 253 LEU A CA 1
ATOM 1878 C C . LEU A 1 253 ? -5.351 9.099 17.295 1.00 83.25 253 LEU A C 1
ATOM 1880 O O . LEU A 1 253 ? -6.460 8.625 17.525 1.00 83.25 253 LEU A O 1
ATOM 1884 N N . ALA A 1 254 ? -4.294 8.339 17.005 1.00 84.56 254 ALA A N 1
ATOM 1885 C CA . ALA A 1 254 ? -4.382 6.888 16.856 1.00 84.56 254 ALA A CA 1
ATOM 1886 C C . ALA A 1 254 ? -4.869 6.187 18.140 1.00 84.56 254 ALA A C 1
ATOM 1888 O O . ALA A 1 254 ? -5.723 5.303 18.080 1.00 84.56 254 ALA A O 1
ATOM 1889 N N . ARG A 1 255 ? -4.392 6.631 19.315 1.00 86.75 255 ARG A N 1
ATOM 1890 C CA . ARG A 1 255 ? -4.891 6.155 20.619 1.00 86.75 255 ARG A CA 1
ATOM 1891 C C . ARG A 1 255 ? -6.367 6.459 20.831 1.00 86.75 255 ARG A C 1
ATOM 1893 O O . ARG A 1 255 ? -7.088 5.582 21.283 1.00 86.75 255 ARG A O 1
ATOM 1900 N N . ARG A 1 256 ? -6.826 7.661 20.472 1.00 88.44 256 ARG A N 1
ATOM 1901 C CA . ARG A 1 256 ? -8.246 8.024 20.598 1.00 88.44 256 ARG A CA 1
ATOM 1902 C C . ARG A 1 256 ? -9.140 7.118 19.759 1.00 88.44 256 ARG A C 1
ATOM 1904 O O . ARG A 1 256 ? -10.138 6.636 20.277 1.00 88.44 256 ARG A O 1
ATOM 1911 N N . VAL A 1 257 ? -8.745 6.830 18.518 1.00 87.75 257 VAL A N 1
ATOM 1912 C CA . VAL A 1 257 ? -9.483 5.893 17.655 1.00 87.75 257 VAL A CA 1
ATOM 1913 C C . VAL A 1 257 ? -9.545 4.501 18.290 1.00 87.75 257 VAL A C 1
ATOM 1915 O O . VAL A 1 257 ? -10.615 3.904 18.353 1.00 87.75 257 VAL A O 1
ATOM 1918 N N . ALA A 1 258 ? -8.425 3.998 18.816 1.00 88.38 258 ALA A N 1
ATOM 1919 C CA . ALA A 1 258 ? -8.393 2.712 19.511 1.00 88.38 258 ALA A CA 1
ATOM 1920 C C . ALA A 1 258 ? -9.322 2.684 20.743 1.00 88.38 258 ALA A C 1
ATOM 1922 O O . ALA A 1 258 ? -10.135 1.770 20.886 1.00 88.38 258 ALA A O 1
ATOM 1923 N N . GLU A 1 259 ? -9.263 3.720 21.586 1.00 89.50 259 GLU A N 1
ATOM 1924 C CA . GLU A 1 259 ? -10.109 3.875 22.777 1.00 89.50 259 GLU A CA 1
ATOM 1925 C C . GLU A 1 259 ? -11.602 3.941 22.426 1.00 89.50 259 GLU A C 1
ATOM 1927 O O . GLU A 1 259 ? -12.418 3.311 23.098 1.00 89.50 259 GLU A O 1
ATOM 1932 N N . GLN A 1 260 ? -11.970 4.653 21.356 1.00 89.31 260 GLN A N 1
ATOM 1933 C CA . GLN A 1 260 ? -13.353 4.735 20.868 1.00 89.31 260 GLN A CA 1
ATOM 1934 C C . GLN A 1 260 ? -13.889 3.379 20.400 1.00 89.31 260 GLN A C 1
ATOM 1936 O O . GLN A 1 260 ? -15.073 3.093 20.577 1.00 89.31 260 GLN A O 1
ATOM 1941 N N . LEU A 1 261 ? -13.018 2.527 19.856 1.00 87.25 261 LEU A N 1
ATOM 1942 C CA . LEU A 1 261 ? -13.347 1.153 19.473 1.00 87.25 261 LEU A CA 1
ATOM 1943 C C . LEU A 1 261 ? -13.325 0.180 20.666 1.00 87.25 261 LEU A C 1
ATOM 1945 O O . LEU A 1 261 ? -13.627 -0.999 20.496 1.00 87.25 261 LEU A O 1
ATOM 1949 N N . GLY A 1 262 ? -12.977 0.648 21.871 1.00 86.31 262 GLY A N 1
ATOM 1950 C CA . GLY A 1 262 ? -12.837 -0.194 23.062 1.00 86.31 262 GLY A CA 1
ATOM 1951 C C . GLY A 1 262 ? -11.655 -1.166 22.985 1.00 86.31 262 GLY A C 1
ATOM 1952 O O . GLY A 1 262 ? -11.661 -2.188 23.669 1.00 86.31 262 GLY A O 1
ATOM 1953 N N . LEU A 1 263 ? -10.661 -0.869 22.145 1.00 84.38 263 LEU A N 1
ATOM 1954 C CA . LEU A 1 263 ? -9.484 -1.698 21.906 1.00 84.38 263 LEU A CA 1
ATOM 1955 C C . LEU A 1 263 ? -8.246 -1.025 22.502 1.00 84.38 263 LEU A C 1
ATOM 1957 O O . LEU A 1 263 ? -8.067 0.187 22.376 1.00 84.38 263 LEU A O 1
ATOM 1961 N N . SER A 1 264 ? -7.348 -1.801 23.111 1.00 82.00 264 SER A N 1
ATOM 1962 C CA . SER A 1 264 ? -6.056 -1.263 23.535 1.00 82.00 264 SER A CA 1
ATOM 1963 C C . SER A 1 264 ? -4.995 -1.502 22.469 1.00 82.00 264 SER A C 1
ATOM 1965 O O . SER A 1 264 ? -4.795 -2.627 22.017 1.00 82.00 264 SER A O 1
ATOM 1967 N N . LEU A 1 265 ? -4.233 -0.463 22.115 1.00 77.38 265 LEU A N 1
ATOM 1968 C CA . LEU A 1 265 ? -3.064 -0.614 21.236 1.00 77.38 265 LEU A CA 1
ATOM 1969 C C . LEU A 1 265 ? -1.978 -1.509 21.855 1.00 77.38 265 LEU A C 1
ATOM 1971 O O . LEU A 1 265 ? -1.174 -2.071 21.123 1.00 77.38 265 LEU A O 1
ATOM 1975 N N . SER A 1 266 ? -1.953 -1.663 23.184 1.00 75.12 266 SER A N 1
ATOM 1976 C CA . SER A 1 266 ? -1.009 -2.557 23.871 1.00 75.12 266 SER A CA 1
ATOM 1977 C C . SER A 1 266 ? -1.290 -4.039 23.638 1.00 75.12 266 SER A C 1
ATOM 1979 O O . SER A 1 266 ? -0.389 -4.856 23.812 1.00 75.12 266 SER A O 1
ATOM 1981 N N . ASP A 1 267 ? -2.523 -4.383 23.263 1.00 75.19 267 ASP A N 1
ATOM 1982 C CA . ASP A 1 267 ? -2.934 -5.771 23.029 1.00 75.19 267 ASP A CA 1
ATOM 1983 C C . ASP A 1 267 ? -2.388 -6.289 21.690 1.00 75.19 267 ASP A C 1
ATOM 1985 O O . ASP A 1 267 ? -2.281 -7.494 21.464 1.00 75.19 267 ASP A O 1
ATOM 1989 N N . PHE A 1 268 ? -1.974 -5.363 20.824 1.00 66.12 268 PHE A N 1
ATOM 1990 C CA . PHE A 1 268 ? -1.371 -5.614 19.527 1.00 66.12 268 PHE A CA 1
ATOM 1991 C C . PHE A 1 268 ? 0.109 -5.239 19.622 1.00 66.12 268 PHE A C 1
ATOM 1993 O O . PHE A 1 268 ? 0.518 -4.144 19.237 1.00 66.12 268 PHE A O 1
ATOM 2000 N N . GLY A 1 269 ? 0.902 -6.144 20.210 1.00 55.41 269 GLY A N 1
ATOM 2001 C CA . GLY A 1 269 ? 2.359 -6.017 20.320 1.00 55.41 269 GLY A CA 1
ATOM 2002 C C . GLY A 1 269 ? 3.063 -5.790 18.967 1.00 55.41 269 GLY A C 1
ATOM 2003 O O . GLY A 1 269 ? 2.403 -5.687 17.926 1.00 55.41 269 GLY A O 1
ATOM 2004 N N . PRO A 1 270 ? 4.411 -5.706 18.946 1.00 52.94 270 PRO A N 1
ATOM 2005 C CA . PRO A 1 270 ? 5.144 -5.651 17.679 1.00 52.94 270 PRO A CA 1
ATOM 2006 C C . PRO A 1 270 ? 4.662 -6.791 16.776 1.00 52.94 270 PRO A C 1
ATOM 2008 O O . PRO A 1 270 ? 4.347 -7.866 17.296 1.00 52.94 270 PRO A O 1
ATOM 2011 N N . ALA A 1 271 ? 4.532 -6.527 15.468 1.00 51.06 271 ALA A N 1
ATOM 2012 C CA . ALA A 1 271 ? 3.961 -7.487 14.527 1.00 51.06 271 ALA A CA 1
ATOM 2013 C C . ALA A 1 271 ? 4.601 -8.855 14.782 1.00 51.06 271 ALA A C 1
ATOM 2015 O O . ALA A 1 271 ? 5.827 -8.902 14.930 1.00 51.06 271 ALA A O 1
ATOM 2016 N N . PRO A 1 272 ? 3.818 -9.945 14.882 1.00 49.97 272 PRO A N 1
ATOM 2017 C CA . PRO A 1 272 ? 4.424 -11.265 14.851 1.00 49.97 272 PRO A CA 1
ATOM 2018 C C . PRO A 1 272 ? 5.296 -11.304 13.597 1.00 49.97 272 PRO A C 1
ATOM 2020 O O . PRO A 1 272 ? 4.814 -10.913 12.533 1.00 49.97 272 PRO A O 1
ATOM 2023 N N . ASP A 1 273 ? 6.574 -11.667 13.751 1.00 43.66 273 ASP A N 1
ATOM 2024 C CA . ASP A 1 273 ? 7.498 -11.794 12.624 1.00 43.66 273 ASP A CA 1
ATOM 2025 C C . ASP A 1 273 ? 6.771 -12.576 11.523 1.00 43.66 273 ASP A C 1
ATOM 2027 O O . ASP A 1 273 ? 6.435 -13.746 11.723 1.00 43.66 273 ASP A O 1
ATOM 2031 N N . GLU A 1 274 ? 6.476 -11.920 10.392 1.00 49.25 274 GLU A N 1
ATOM 2032 C CA . GLU A 1 274 ? 5.751 -12.532 9.263 1.00 49.25 274 GLU A CA 1
ATOM 2033 C C . GLU A 1 274 ? 6.536 -13.731 8.679 1.00 49.25 274 GLU A C 1
ATOM 2035 O O . GLU A 1 274 ? 5.985 -14.505 7.905 1.00 49.25 274 GLU A O 1
ATOM 2040 N N . ASP A 1 275 ? 7.779 -13.933 9.137 1.00 43.00 275 ASP A N 1
ATOM 2041 C CA . ASP A 1 275 ? 8.696 -15.017 8.776 1.00 43.00 275 ASP A CA 1
ATOM 2042 C C . ASP A 1 275 ? 8.667 -16.221 9.740 1.00 43.00 275 ASP A C 1
ATOM 2044 O O . ASP A 1 275 ? 9.438 -17.171 9.578 1.00 43.00 275 ASP A O 1
ATOM 2048 N N . ARG A 1 276 ? 7.816 -16.209 10.776 1.00 36.66 276 ARG A N 1
ATOM 2049 C CA . ARG A 1 276 ? 7.678 -17.335 11.712 1.00 36.66 276 ARG A CA 1
ATOM 2050 C C . ARG A 1 276 ? 6.461 -18.186 11.351 1.00 36.66 276 ARG A C 1
ATOM 2052 O O . ARG A 1 276 ? 5.397 -18.065 11.954 1.00 36.66 276 ARG A O 1
ATOM 2059 N N . GLU A 1 277 ? 6.627 -19.063 10.365 1.00 38.50 277 GLU A N 1
ATOM 2060 C CA . GLU A 1 277 ? 5.717 -20.203 10.200 1.00 38.50 277 GLU A CA 1
ATOM 2061 C C . GLU A 1 277 ? 5.928 -21.247 11.328 1.00 38.50 277 GLU A C 1
ATOM 2063 O O . GLU A 1 277 ? 7.011 -21.287 11.923 1.00 38.50 277 GLU A O 1
ATOM 2068 N N . PRO A 1 278 ? 4.880 -22.022 11.686 1.00 43.66 278 PRO A N 1
ATOM 2069 C CA . PRO A 1 278 ? 4.884 -22.982 12.798 1.00 43.66 278 PRO A CA 1
ATOM 2070 C C . PRO A 1 278 ? 5.856 -24.160 12.644 1.00 43.66 278 PRO A C 1
ATOM 2072 O O . PRO A 1 278 ? 6.080 -24.621 11.504 1.00 43.66 278 PRO A O 1
#

pLDDT: mean 70.82, std 22.14, range [30.81, 97.12]

Secondary structure (DSSP, 8-state):
-----SSSSSHHHHHHHHHHHHHHHHHHHHHHTS---PPPPPPPPP------------------------------------------HHHHHHHHHHHHHHHHHHHHHHSTTHHHHHHHHHHHSS--HHHHHHHHHHHHHHT-----TTHHHHHH--PPPSSTTPPPHHHHHHHHHHHHTTT-HHHHHHHHHHHHT-SS--HHHHHHHHHHHHHH--HHHHHHHHHHHHH---HHHHHHHHHHHHT-S-HHHHHHHHHHTT--GGGS-SPP-TT---

Foldseek 3Di:
DDDDDDPPPPPVVVVVVVVVVVVVVVVVVVVVVPDDDDDDDDDDDDDDDDDDDDDDDDDDDDDDDDDDDDDDDDDDDDDPDPPVVVPDPQNVLVVVLVVLLVVLLVVCVVPPCPLQVCVQCQLVHPDDQSNLQSSLVNLLVVLDQHDPHNLVVQQVDPQDFPHPVGDGSNRSSLVSLLSNLLPDVVSLVVLVCLQQPDPDGDPVSNLSSLLSNLQNPDPVSLVVNLVRLLPDDPVSSNLSNLLSLCNHPPVVSSQVSCVVSVHGSVVNPHPDPPPDDD

Sequence (278 aa):
MVQRRTSERHAGTWIVLACFIGGAVAATWYVQSSAPAVAVPAAADSTDAARPAGAEPNSPEPSEARTTRSDAAAASVNAEGDELDFAPRDERAATHERAAYLAFLADEVRAPGSLDARAAELLNGPEPAAVKLAFLRARLGSRTPGRLDGFLDVVRSKTQPTTPMDESLAEVAVRFLGETAKEDPEARDMIRRIAFEEQPIASQVRVRAARAFARCATGTDLSALERHLAAETDSRLLAGAMHGLSENPDAALARRVAEQLGLSLSDFGPAPDEDREP

Radius of gyration: 29.21 Å; chains: 1; bounding box: 69×68×81 Å